Protein AF-A0A0W1B2N4-F1 (afdb_monomer_lite)

Secondary structure (DSSP, 8-state):
---S-TTEEEEEEEEEESPPTT-SSPEEEEEEEETTEEEEEEESSTTSS-EE-S-SS---S---SEEEE-SSSTT-EEEE-SSS-EEEE--SS---S--EEE-SEEE---SGGG---EEEEEE-TT--EEEEEETTEEPPBTTTEEEETTEEEE-HHHHHTSPSSEEEEEEEES--TTS---EEEEEE-

InterPro domains:
  IPR005102 Carbohydrate binding X2 domain [PF03442] (101-174)
  IPR013783 Immunoglobulin-like fold [G3DSA:2.60.40.10] (97-182)
  IPR014756 Immunoglobulin E-set [SSF81296] (98-181)
  IPR015943 WD40/YVTN repeat-like-containing domain superfamily [G3DSA:2.130.10.10] (2-92)
  IPR052025 Xyloglucan-specific glycosyl hydrolase [PTHR43739] (5-91)

pLDDT: mean 84.61, std 15.02, range [35.31, 98.62]

Organism: NCBI:txid1306852

Foldseek 3Di:
DDDPQPFFPFWLDKAWAAADQPDPGTKIWTQTQGNNDTAIWIDNPPPPDIDGQDDPVDHQAAQNPDKYYHNVFPQWIWTQHDPPGIDIDHGPQGQADDKEKPPQEDEADLPPVRGDKDKIFIPRSPKAWDFKDFVPDTDDEPPQWHDDPRIIIGDSVNVNPDDAAKTKMWIDIRGPVVDRPTRIRIYHD

Sequence (189 aa):
MKNILTNVQEADLIGYGKAAPGQTYMALYTVAKIDGVRGVFRSNDVGATWVRINDDDHQYAKINMAITGDPRIYGRVYLGTNGRGTLYADPVNPPATGSTITPTTAGFDKKTANQADIALTMTLNGNTLIAIKNGTANLVSGTDYTVSGSTLTIKKEYLATQAVGSTTLTFEFSLDPRNPWLSQFRIRQ

Radius of gyration: 22.79 Å; chains: 1; bounding box: 54×38×59 Å

Structure (mmCIF, N/CA/C/O backbone):
data_AF-A0A0W1B2N4-F1
#
_entry.id   AF-A0A0W1B2N4-F1
#
loop_
_atom_site.group_PDB
_atom_site.id
_atom_site.type_symbol
_atom_site.label_atom_id
_atom_site.label_alt_id
_atom_site.label_comp_id
_atom_site.label_asym_id
_atom_site.label_entity_id
_atom_site.label_seq_id
_atom_site.pdbx_PDB_ins_code
_atom_site.Cartn_x
_atom_site.Cartn_y
_atom_site.Cartn_z
_atom_site.occupancy
_atom_site.B_iso_or_equiv
_atom_site.auth_seq_id
_atom_site.auth_comp_id
_atom_site.auth_asym_id
_atom_site.auth_atom_id
_atom_site.pdbx_PDB_model_num
ATOM 1 N N . MET A 1 1 ? 22.050 -26.056 -21.772 1.00 44.66 1 MET A N 1
ATOM 2 C CA . MET A 1 1 ? 21.645 -25.081 -20.736 1.00 44.66 1 MET A CA 1
ATOM 3 C C . MET A 1 1 ? 20.169 -24.778 -20.935 1.00 44.66 1 MET A C 1
ATOM 5 O O . MET A 1 1 ? 19.796 -24.401 -22.036 1.00 44.66 1 MET A O 1
ATOM 9 N N . LYS A 1 2 ? 19.318 -25.051 -19.941 1.00 41.28 2 LYS A N 1
ATOM 10 C CA . LYS A 1 2 ? 17.869 -24.808 -20.019 1.00 41.28 2 LYS A CA 1
ATOM 11 C C . LYS A 1 2 ? 17.639 -23.334 -19.680 1.00 41.28 2 LYS A C 1
ATOM 13 O O . LYS A 1 2 ? 18.009 -22.919 -18.589 1.00 41.28 2 LYS A O 1
ATOM 18 N N . ASN A 1 3 ? 17.128 -22.547 -20.624 1.00 44.38 3 ASN A N 1
ATOM 19 C CA . ASN A 1 3 ? 16.876 -21.123 -20.412 1.00 44.38 3 ASN A CA 1
ATOM 20 C C . ASN A 1 3 ? 15.655 -20.984 -19.483 1.00 44.38 3 ASN A C 1
ATOM 22 O O . ASN A 1 3 ? 14.565 -21.418 -19.846 1.00 44.38 3 ASN A O 1
ATOM 26 N N . ILE A 1 4 ? 15.855 -20.489 -18.258 1.00 61.06 4 ILE A N 1
ATOM 27 C CA . ILE A 1 4 ? 14.839 -20.490 -17.182 1.00 61.06 4 ILE A CA 1
ATOM 28 C C . ILE A 1 4 ? 13.935 -19.237 -17.258 1.00 61.06 4 ILE A C 1
ATOM 30 O O . ILE A 1 4 ? 12.934 -19.155 -16.559 1.00 61.06 4 ILE A O 1
ATOM 34 N N . LEU A 1 5 ? 14.236 -18.290 -18.156 1.00 70.69 5 LEU A N 1
ATOM 35 C CA . LEU A 1 5 ? 13.468 -17.060 -18.391 1.00 70.69 5 LEU A CA 1
ATOM 36 C C . LEU A 1 5 ? 12.955 -17.021 -19.838 1.00 70.69 5 LEU A C 1
ATOM 38 O O . LEU A 1 5 ? 13.478 -16.294 -20.678 1.00 70.69 5 LEU A O 1
ATOM 42 N N . THR A 1 6 ? 11.964 -17.852 -20.172 1.00 78.19 6 THR A N 1
ATOM 43 C CA . THR A 1 6 ? 11.487 -18.008 -21.563 1.00 78.19 6 THR A CA 1
ATOM 44 C C . THR A 1 6 ? 10.853 -16.742 -22.143 1.00 78.19 6 THR A C 1
ATOM 46 O O . THR A 1 6 ? 10.769 -16.605 -23.361 1.00 78.19 6 THR A O 1
ATOM 49 N N . ASN A 1 7 ? 10.412 -15.822 -21.286 1.00 85.25 7 ASN A N 1
ATOM 50 C CA . ASN A 1 7 ? 9.795 -14.559 -21.669 1.00 85.25 7 ASN A CA 1
ATOM 51 C C . ASN A 1 7 ? 10.794 -13.411 -21.880 1.00 85.25 7 ASN A C 1
ATOM 53 O O . ASN A 1 7 ? 10.402 -12.394 -22.444 1.00 85.25 7 ASN A O 1
ATOM 57 N N . VAL A 1 8 ? 12.060 -13.550 -21.473 1.00 90.31 8 VAL A N 1
ATOM 58 C CA . VAL A 1 8 ? 13.093 -12.516 -21.655 1.00 90.31 8 VAL A CA 1
ATOM 59 C C . VAL A 1 8 ? 13.926 -12.860 -22.886 1.00 90.31 8 VAL A C 1
ATOM 61 O O . VAL A 1 8 ? 14.711 -13.806 -22.872 1.00 90.31 8 VAL A O 1
ATOM 64 N N . GLN A 1 9 ? 13.746 -12.105 -23.969 1.00 93.69 9 GLN A N 1
ATOM 65 C CA . GLN A 1 9 ? 14.454 -12.348 -25.230 1.00 93.69 9 GLN A CA 1
ATOM 66 C C . GLN A 1 9 ? 15.815 -11.649 -25.275 1.00 93.69 9 GLN A C 1
ATOM 68 O O . GLN A 1 9 ? 16.765 -12.183 -25.841 1.00 93.69 9 GLN A O 1
ATOM 73 N N . GLU A 1 10 ? 15.912 -10.458 -24.684 1.00 92.56 10 GLU A N 1
ATOM 74 C CA . GLU A 1 10 ? 17.128 -9.641 -24.645 1.00 92.56 10 GLU A CA 1
ATOM 75 C C . GLU A 1 10 ? 17.185 -8.889 -23.315 1.00 92.56 10 GLU A C 1
ATOM 77 O O . GLU A 1 10 ? 16.156 -8.412 -22.843 1.00 92.56 10 GLU A O 1
ATOM 82 N N . ALA A 1 11 ? 18.371 -8.724 -22.735 1.00 91.44 11 ALA A N 1
ATOM 83 C CA . ALA A 1 11 ? 18.578 -7.882 -21.562 1.00 91.44 11 ALA A CA 1
ATOM 84 C C . ALA A 1 11 ? 19.924 -7.168 -21.681 1.00 91.44 11 ALA A C 1
ATOM 86 O O . ALA A 1 11 ? 20.962 -7.814 -21.819 1.00 91.44 11 ALA A O 1
ATOM 87 N N . ASP A 1 12 ? 19.901 -5.840 -21.623 1.00 93.12 12 ASP A N 1
ATOM 88 C CA . ASP A 1 12 ? 21.105 -5.021 -21.766 1.00 93.12 12 ASP A CA 1
ATOM 89 C C . ASP A 1 12 ? 21.754 -4.745 -20.410 1.00 93.12 12 ASP A C 1
ATOM 91 O O . ASP A 1 12 ? 22.975 -4.726 -20.285 1.00 93.12 12 ASP A O 1
ATOM 95 N N . LEU A 1 13 ? 20.925 -4.480 -19.396 1.00 92.75 13 LEU A N 1
ATOM 96 C CA . LEU A 1 13 ? 21.354 -3.976 -18.096 1.00 92.75 13 LEU A CA 1
ATOM 97 C C . LEU A 1 13 ? 20.477 -4.518 -16.973 1.00 92.75 13 LEU A C 1
ATOM 99 O O . LEU A 1 13 ? 19.291 -4.771 -17.173 1.00 92.75 13 LEU A O 1
ATOM 103 N N . ILE A 1 14 ? 21.032 -4.583 -15.766 1.00 95.75 14 ILE A N 1
ATOM 104 C CA . ILE A 1 14 ? 20.284 -4.837 -14.536 1.00 95.75 14 ILE A CA 1
ATOM 105 C C . ILE A 1 14 ? 20.737 -3.854 -13.455 1.00 95.75 14 ILE A C 1
ATOM 107 O O . ILE A 1 14 ? 21.928 -3.599 -13.290 1.00 95.75 14 ILE A O 1
ATOM 111 N N . GLY A 1 15 ? 19.778 -3.300 -12.727 1.00 96.44 15 GLY A N 1
ATOM 112 C CA . GLY A 1 15 ? 19.992 -2.380 -11.621 1.00 96.44 15 GLY A CA 1
ATOM 113 C C . GLY A 1 15 ? 19.147 -2.778 -10.423 1.00 96.44 15 GLY A C 1
ATOM 114 O O . GLY A 1 15 ? 18.065 -3.346 -10.573 1.00 96.44 15 GLY A O 1
ATOM 115 N N . TYR A 1 16 ? 19.631 -2.453 -9.231 1.00 97.19 16 TYR A N 1
ATOM 116 C CA . TYR A 1 16 ? 18.921 -2.695 -7.979 1.00 97.19 16 TYR A CA 1
ATOM 117 C C . TYR A 1 16 ? 18.375 -1.376 -7.445 1.00 97.19 16 TYR A C 1
ATOM 119 O O . TYR A 1 16 ? 19.005 -0.333 -7.590 1.00 97.19 16 TYR A O 1
ATOM 127 N N . GLY A 1 17 ? 17.209 -1.416 -6.815 1.00 94.88 17 GLY A N 1
ATOM 128 C CA . GLY A 1 17 ? 16.643 -0.280 -6.097 1.00 94.88 17 GLY A CA 1
ATOM 129 C C . GLY A 1 17 ? 16.072 -0.697 -4.755 1.00 94.88 17 GLY A C 1
ATOM 130 O O . GLY A 1 17 ? 16.128 -1.866 -4.372 1.00 94.88 17 GLY A O 1
ATOM 131 N N . LYS A 1 18 ? 15.472 0.261 -4.043 1.00 89.56 18 LYS A N 1
ATOM 132 C CA . LYS A 1 18 ? 14.697 -0.027 -2.834 1.00 89.56 18 LYS A CA 1
ATOM 133 C C . LYS A 1 18 ? 13.719 -1.178 -3.104 1.00 89.56 18 LYS A C 1
ATOM 135 O O . LYS A 1 18 ? 13.018 -1.164 -4.110 1.00 89.56 18 LYS A O 1
ATOM 140 N N . ALA A 1 19 ? 13.692 -2.161 -2.202 1.00 83.75 19 ALA A N 1
ATOM 141 C CA . ALA A 1 19 ? 12.694 -3.227 -2.179 1.00 83.75 19 ALA A CA 1
ATOM 142 C C . ALA A 1 19 ? 11.267 -2.673 -2.287 1.00 83.75 19 ALA A C 1
ATOM 144 O O . ALA A 1 19 ? 10.972 -1.594 -1.761 1.00 83.75 19 ALA A O 1
ATOM 145 N N . ALA A 1 20 ? 10.391 -3.424 -2.955 1.00 75.62 20 ALA A N 1
ATOM 146 C CA . ALA A 1 20 ? 8.969 -3.119 -2.955 1.00 75.62 20 ALA A CA 1
ATOM 147 C C . ALA A 1 20 ? 8.384 -3.181 -1.541 1.00 75.62 20 ALA A C 1
ATOM 149 O O . ALA A 1 20 ? 8.913 -3.906 -0.693 1.00 75.62 20 ALA A O 1
ATOM 150 N N . PRO A 1 21 ? 7.289 -2.447 -1.284 1.00 67.88 21 PRO A N 1
ATOM 151 C CA . PRO A 1 21 ? 6.510 -2.601 -0.067 1.00 67.88 21 PRO A CA 1
ATOM 152 C C . PRO A 1 21 ? 6.292 -4.078 0.304 1.00 67.88 21 PRO A C 1
ATOM 154 O O . PRO A 1 21 ? 5.895 -4.882 -0.537 1.00 67.88 21 PRO A O 1
ATOM 157 N N . GLY A 1 22 ? 6.603 -4.447 1.549 1.00 61.19 22 GLY A N 1
ATOM 158 C CA . GLY A 1 22 ? 6.479 -5.817 2.063 1.00 61.19 22 GLY A CA 1
ATOM 159 C C . GLY A 1 22 ? 7.522 -6.836 1.585 1.00 61.19 22 GLY A C 1
ATOM 160 O O . GLY A 1 22 ? 7.490 -7.965 2.064 1.00 61.19 22 GLY A O 1
ATOM 161 N N . GLN A 1 23 ? 8.455 -6.472 0.698 1.00 70.12 23 GLN A N 1
ATOM 162 C CA . GLN A 1 23 ? 9.465 -7.399 0.179 1.00 70.12 23 GLN A CA 1
ATOM 163 C C . GLN A 1 23 ? 10.808 -7.276 0.899 1.00 70.12 23 GLN A C 1
ATOM 165 O O . GLN A 1 23 ? 11.248 -6.185 1.265 1.00 70.12 23 GLN A O 1
ATOM 170 N N . THR A 1 24 ? 11.483 -8.412 1.085 1.00 78.25 24 THR A N 1
ATOM 171 C CA . THR A 1 24 ? 12.814 -8.492 1.716 1.00 78.25 24 THR A CA 1
ATOM 172 C C . THR A 1 24 ? 13.958 -8.466 0.705 1.00 78.25 24 THR A C 1
ATOM 174 O O . THR A 1 24 ? 15.112 -8.261 1.076 1.00 78.25 24 THR A O 1
ATOM 177 N N . TYR A 1 25 ? 13.648 -8.635 -0.577 1.00 83.50 25 TYR A N 1
ATOM 178 C CA . TYR A 1 25 ? 14.596 -8.559 -1.679 1.00 83.50 25 TYR A CA 1
ATOM 179 C C . TYR A 1 25 ? 14.465 -7.217 -2.414 1.00 83.50 25 TYR A C 1
ATOM 181 O O . TYR A 1 25 ? 13.402 -6.593 -2.455 1.00 83.50 25 TYR A O 1
ATOM 189 N N . MET A 1 26 ? 15.570 -6.757 -2.998 1.00 92.94 26 MET A N 1
ATOM 190 C CA . MET A 1 26 ? 15.617 -5.491 -3.732 1.00 92.94 26 MET A CA 1
ATOM 191 C C . MET A 1 26 ? 14.766 -5.556 -5.001 1.00 92.94 26 MET A C 1
ATOM 193 O O . MET A 1 26 ? 14.686 -6.599 -5.651 1.00 92.94 26 MET A O 1
ATOM 197 N N . ALA A 1 27 ? 14.152 -4.430 -5.369 1.00 93.31 27 ALA A N 1
ATOM 198 C CA . ALA A 1 27 ? 13.504 -4.324 -6.669 1.00 93.31 27 ALA A CA 1
ATOM 199 C C . ALA A 1 27 ? 14.578 -4.332 -7.762 1.00 93.31 27 ALA A C 1
ATOM 201 O O . ALA A 1 27 ? 15.626 -3.695 -7.607 1.00 93.31 27 ALA A O 1
ATOM 202 N N . LEU A 1 28 ? 14.308 -5.037 -8.855 1.00 95.88 28 LEU A N 1
ATOM 203 C CA . LEU A 1 28 ? 15.183 -5.080 -10.020 1.00 95.88 28 LEU A CA 1
ATOM 204 C C . LEU A 1 28 ? 14.645 -4.146 -11.096 1.00 95.88 28 LEU A C 1
ATOM 206 O O . LEU A 1 28 ? 13.435 -4.076 -11.298 1.00 95.88 28 LEU A O 1
ATOM 210 N N . TYR A 1 29 ? 15.538 -3.476 -11.811 1.00 95.94 29 TYR A N 1
ATOM 211 C CA . TYR A 1 29 ? 15.225 -2.640 -12.964 1.00 95.94 29 TYR A CA 1
ATOM 212 C C . TYR A 1 29 ? 16.091 -3.074 -14.139 1.00 95.94 29 TYR A C 1
ATOM 214 O O . TYR A 1 29 ? 17.291 -3.275 -13.972 1.00 95.94 29 TYR A O 1
ATOM 222 N N . THR A 1 30 ? 15.512 -3.209 -15.325 1.00 95.75 30 THR A N 1
ATOM 223 C CA . THR A 1 30 ? 16.237 -3.647 -16.522 1.00 95.75 30 THR A CA 1
ATOM 224 C C . THR A 1 30 ? 15.807 -2.867 -17.754 1.00 95.75 30 THR A C 1
ATOM 226 O O . THR A 1 30 ? 14.671 -2.404 -17.844 1.00 95.75 30 THR A O 1
ATOM 229 N N . VAL A 1 31 ? 16.723 -2.738 -18.711 1.00 95.00 31 VAL A N 1
ATOM 230 C CA . VAL A 1 31 ? 16.386 -2.434 -20.102 1.00 95.00 31 VAL A CA 1
ATOM 231 C C . VAL A 1 31 ? 16.464 -3.748 -20.858 1.00 95.00 31 VAL A C 1
ATOM 233 O O . VAL A 1 31 ? 17.531 -4.360 -20.927 1.00 95.00 31 VAL A O 1
ATOM 236 N N . ALA A 1 32 ? 15.332 -4.190 -21.388 1.00 94.44 32 ALA A N 1
ATOM 237 C CA . ALA A 1 32 ? 15.183 -5.532 -21.926 1.00 94.44 32 ALA A CA 1
ATOM 238 C C . ALA A 1 32 ? 14.136 -5.578 -23.038 1.00 94.44 32 ALA A C 1
ATOM 240 O O . ALA A 1 32 ? 13.361 -4.638 -23.237 1.00 94.44 32 ALA A O 1
ATOM 241 N N . LYS A 1 33 ? 14.112 -6.702 -23.751 1.00 94.25 33 LYS A N 1
ATOM 242 C CA . LYS A 1 33 ? 12.971 -7.153 -24.539 1.00 94.25 33 LYS A CA 1
ATOM 243 C C . LYS A 1 33 ? 12.326 -8.314 -23.793 1.00 94.25 33 LYS A C 1
ATOM 245 O O . LYS A 1 33 ? 12.963 -9.356 -23.623 1.00 94.25 33 LYS A O 1
ATOM 250 N N . ILE A 1 34 ? 11.103 -8.097 -23.318 1.00 92.69 34 ILE A N 1
ATOM 251 C CA . ILE A 1 34 ? 10.326 -9.067 -22.542 1.00 92.69 34 ILE A CA 1
ATOM 252 C C . ILE A 1 34 ? 8.959 -9.199 -23.199 1.00 92.69 34 ILE A C 1
ATOM 254 O O . ILE A 1 34 ? 8.351 -8.195 -23.569 1.00 92.69 34 ILE A O 1
ATOM 258 N N . ASP A 1 35 ? 8.513 -10.435 -23.404 1.00 90.75 35 ASP A N 1
ATOM 259 C CA . ASP A 1 35 ? 7.273 -10.758 -24.122 1.00 90.75 35 ASP A CA 1
ATOM 260 C C . ASP A 1 35 ? 7.173 -10.051 -25.489 1.00 90.75 35 ASP A C 1
ATOM 262 O O . ASP A 1 35 ? 6.115 -9.608 -25.929 1.00 90.75 35 ASP A O 1
ATOM 266 N N . GLY A 1 36 ? 8.316 -9.920 -26.174 1.00 91.25 36 GLY A N 1
ATOM 267 C CA . GLY A 1 36 ? 8.412 -9.281 -27.487 1.00 91.25 36 GLY A CA 1
ATOM 268 C C . GLY A 1 36 ? 8.463 -7.750 -27.462 1.00 91.25 36 GLY A C 1
ATOM 269 O O . GLY A 1 36 ? 8.761 -7.151 -28.497 1.00 91.25 36 GLY A O 1
ATOM 270 N N . VAL A 1 37 ? 8.263 -7.117 -26.304 1.00 91.69 37 VAL A N 1
ATOM 271 C CA . VAL A 1 37 ? 8.232 -5.658 -26.150 1.00 91.69 37 VAL A CA 1
ATOM 272 C C . VAL A 1 37 ? 9.556 -5.159 -25.587 1.00 91.69 37 VAL A C 1
ATOM 274 O O . VAL A 1 37 ? 10.017 -5.604 -24.536 1.00 91.69 37 VAL A O 1
ATOM 277 N N . ARG A 1 38 ? 10.178 -4.209 -26.287 1.00 92.75 38 ARG A N 1
ATOM 278 C CA . ARG A 1 38 ? 11.384 -3.519 -25.821 1.00 92.75 38 ARG A CA 1
ATOM 279 C C . ARG A 1 38 ? 10.994 -2.389 -24.867 1.00 92.75 38 ARG A C 1
ATOM 281 O O . ARG A 1 38 ? 10.076 -1.628 -25.159 1.00 92.75 38 ARG A O 1
ATOM 288 N N . GLY A 1 39 ? 11.704 -2.246 -23.752 1.00 92.12 39 GLY A N 1
ATOM 289 C CA . GLY A 1 39 ? 11.427 -1.168 -22.808 1.00 92.12 39 GLY A CA 1
ATOM 290 C C . GLY A 1 39 ? 12.274 -1.203 -21.545 1.00 92.12 39 GLY A C 1
ATOM 291 O O . GLY A 1 39 ? 13.255 -1.944 -21.437 1.00 92.12 39 GLY A O 1
ATOM 292 N N . VAL A 1 40 ? 11.864 -0.376 -20.589 1.00 93.12 40 VAL A N 1
ATOM 293 C CA . VAL A 1 40 ? 12.373 -0.364 -19.219 1.00 93.12 40 VAL A CA 1
ATOM 294 C C . VAL A 1 40 ? 11.391 -1.143 -18.362 1.00 93.12 40 VAL A C 1
ATOM 296 O O . VAL A 1 40 ? 10.192 -0.866 -18.386 1.00 93.12 40 VAL A O 1
ATOM 299 N N . PHE A 1 41 ? 11.886 -2.104 -17.597 1.00 92.88 41 PHE A N 1
ATOM 300 C CA . PHE A 1 41 ? 11.065 -2.981 -16.776 1.00 92.88 41 PHE A CA 1
ATOM 301 C C . PHE A 1 41 ? 11.517 -2.964 -15.323 1.00 92.88 41 PHE A C 1
ATOM 303 O O . PHE A 1 41 ? 12.696 -2.777 -15.026 1.00 92.88 41 PHE A O 1
ATOM 310 N N . ARG A 1 42 ? 10.569 -3.213 -14.421 1.00 93.50 42 ARG A N 1
ATOM 311 C CA . ARG A 1 42 ? 10.803 -3.442 -12.996 1.00 93.50 42 ARG A CA 1
ATOM 312 C C . ARG A 1 42 ? 10.296 -4.826 -12.602 1.00 93.50 42 ARG A C 1
ATOM 314 O O . ARG A 1 42 ? 9.175 -5.180 -12.960 1.00 93.50 42 ARG A O 1
ATOM 321 N N . SER A 1 43 ? 11.064 -5.548 -11.797 1.00 91.50 43 SER A N 1
ATOM 322 C CA . SER A 1 43 ? 10.608 -6.738 -11.077 1.00 91.50 43 SER A CA 1
ATOM 323 C C . SER A 1 43 ? 10.598 -6.478 -9.573 1.00 91.50 43 SER A C 1
ATOM 325 O O . SER A 1 43 ? 11.514 -5.870 -9.014 1.00 91.50 43 SER A O 1
ATOM 327 N N . ASN A 1 44 ? 9.545 -6.967 -8.921 1.00 86.56 44 ASN A N 1
ATOM 328 C CA . ASN A 1 44 ? 9.397 -6.985 -7.470 1.00 86.56 44 ASN A CA 1
ATOM 329 C C . ASN A 1 44 ? 9.334 -8.424 -6.951 1.00 86.56 44 ASN A C 1
ATOM 331 O O . ASN A 1 44 ? 8.676 -8.660 -5.944 1.00 86.56 44 ASN A O 1
ATOM 335 N N . ASP A 1 45 ? 9.951 -9.383 -7.632 1.00 83.31 45 ASP A N 1
ATOM 336 C CA . ASP A 1 45 ? 9.931 -10.813 -7.292 1.00 83.31 45 ASP A CA 1
ATOM 337 C C . ASP A 1 45 ? 11.182 -11.525 -7.815 1.00 83.31 45 ASP A C 1
ATOM 339 O O . ASP A 1 45 ? 11.147 -12.645 -8.318 1.00 83.31 45 ASP A O 1
ATOM 343 N N . VAL A 1 46 ? 12.323 -10.848 -7.667 1.00 88.00 46 VAL A N 1
ATOM 344 C CA . VAL A 1 46 ? 13.650 -11.387 -7.993 1.00 88.00 46 VAL A CA 1
ATOM 345 C C . VAL A 1 46 ? 13.799 -11.818 -9.464 1.00 88.00 46 VAL A C 1
ATOM 347 O O . VAL A 1 46 ? 14.614 -12.674 -9.794 1.00 88.00 46 VAL A O 1
ATOM 350 N N . GLY A 1 47 ? 13.040 -11.184 -10.362 1.00 87.94 47 GLY A N 1
ATOM 351 C CA . GLY A 1 47 ? 13.076 -11.411 -11.806 1.00 87.94 47 GLY A CA 1
ATOM 352 C C . GLY A 1 47 ? 12.087 -12.460 -12.315 1.00 87.94 47 GLY A C 1
ATOM 353 O O . GLY A 1 47 ? 12.150 -12.794 -13.499 1.00 87.94 47 GLY A O 1
ATOM 354 N N . ALA A 1 48 ? 11.189 -12.972 -11.463 1.00 83.94 48 ALA A N 1
ATOM 355 C CA . ALA A 1 48 ? 10.166 -13.932 -11.876 1.00 83.94 48 ALA A CA 1
ATOM 356 C C . ALA A 1 48 ? 9.099 -13.288 -12.779 1.00 83.94 48 ALA A C 1
ATOM 358 O O . ALA A 1 48 ? 8.700 -13.887 -13.778 1.00 83.94 48 ALA A O 1
ATOM 359 N N . THR A 1 49 ? 8.681 -12.055 -12.482 1.00 83.12 49 THR A N 1
ATOM 360 C CA . THR A 1 49 ? 7.770 -11.260 -13.313 1.00 83.12 49 THR A CA 1
ATOM 361 C C . THR A 1 49 ? 8.288 -9.842 -13.523 1.00 83.12 49 THR A C 1
ATOM 363 O O . THR A 1 49 ? 9.057 -9.297 -12.726 1.00 83.12 49 THR A O 1
ATOM 366 N N . TRP A 1 50 ? 7.865 -9.232 -14.632 1.00 87.94 50 TRP A N 1
ATOM 367 C CA . TRP A 1 50 ? 8.338 -7.923 -15.068 1.00 87.94 50 TRP A CA 1
ATOM 368 C C . TRP A 1 50 ? 7.171 -7.023 -15.452 1.00 87.94 50 TRP A C 1
ATOM 370 O O . TRP A 1 50 ? 6.271 -7.423 -16.183 1.00 87.94 50 TRP A O 1
ATOM 380 N N . VAL A 1 51 ? 7.215 -5.780 -14.981 1.00 87.12 51 VAL A N 1
ATOM 381 C CA . VAL A 1 51 ? 6.271 -4.724 -15.352 1.00 87.12 51 VAL A CA 1
ATOM 382 C C . VAL A 1 51 ? 7.020 -3.683 -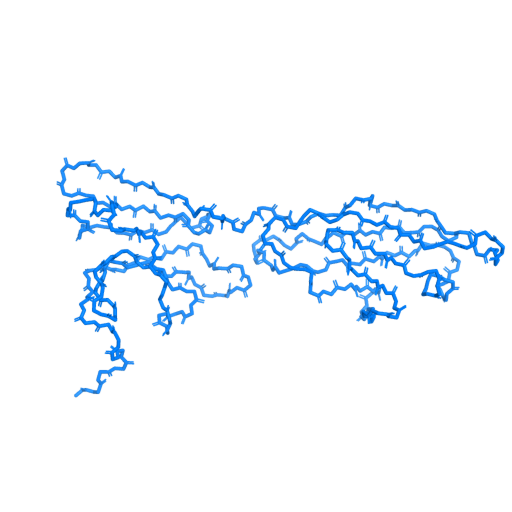16.163 1.00 87.12 51 VAL A C 1
ATOM 384 O O . VAL A 1 51 ? 8.031 -3.160 -15.692 1.00 87.12 51 VAL A O 1
ATOM 387 N N . ARG A 1 52 ? 6.531 -3.366 -17.362 1.00 88.94 52 ARG A N 1
ATOM 388 C CA . ARG A 1 52 ? 7.069 -2.260 -18.159 1.00 88.94 52 ARG A CA 1
ATOM 389 C C . ARG A 1 52 ? 6.721 -0.931 -17.482 1.00 88.94 52 ARG A C 1
ATOM 391 O O . ARG A 1 52 ? 5.569 -0.715 -17.123 1.00 88.94 52 ARG A O 1
ATOM 398 N N . ILE A 1 53 ? 7.714 -0.067 -17.283 1.00 87.75 53 ILE A N 1
ATOM 399 C CA . ILE A 1 53 ? 7.570 1.207 -16.553 1.00 87.75 53 ILE A CA 1
ATOM 400 C C . ILE A 1 53 ? 7.701 2.448 -17.445 1.00 87.75 53 ILE A C 1
ATOM 402 O O . ILE A 1 53 ? 7.555 3.562 -16.954 1.00 87.75 53 ILE A O 1
ATOM 406 N N . ASN A 1 54 ? 7.963 2.261 -18.738 1.00 86.44 54 ASN A N 1
ATOM 407 C CA . ASN A 1 54 ? 7.858 3.299 -19.762 1.00 86.44 54 ASN A CA 1
ATOM 408 C C . ASN A 1 54 ? 6.759 2.943 -20.777 1.00 86.44 54 ASN A C 1
ATOM 410 O O . ASN A 1 54 ? 6.340 1.790 -20.859 1.00 86.44 54 ASN A O 1
ATOM 414 N N . ASP A 1 55 ? 6.339 3.910 -21.586 1.00 82.81 55 ASP A N 1
ATOM 415 C CA . ASP A 1 55 ? 5.376 3.720 -22.677 1.00 82.81 55 ASP A CA 1
ATOM 416 C C . ASP A 1 55 ? 6.044 3.878 -24.058 1.00 82.81 55 ASP A C 1
ATOM 418 O O . ASP A 1 55 ? 7.270 4.006 -24.167 1.00 82.81 55 ASP A O 1
ATOM 422 N N . ASP A 1 56 ? 5.262 3.744 -25.129 1.00 85.56 56 ASP A N 1
ATOM 423 C CA . ASP A 1 56 ? 5.762 3.790 -26.510 1.00 85.56 56 ASP A CA 1
ATOM 424 C C . ASP A 1 56 ? 6.174 5.198 -26.952 1.00 85.56 56 ASP A C 1
ATOM 426 O O . ASP A 1 56 ? 7.091 5.328 -27.764 1.00 85.56 56 ASP A O 1
ATOM 430 N N . ASP A 1 57 ? 5.595 6.236 -26.350 1.00 82.12 57 ASP A N 1
ATOM 431 C CA . ASP A 1 57 ? 5.955 7.629 -26.617 1.00 82.12 57 ASP A CA 1
ATOM 432 C C . ASP A 1 57 ? 7.268 8.016 -25.901 1.00 82.12 57 ASP A C 1
ATOM 434 O O . ASP A 1 57 ? 7.995 8.919 -26.326 1.00 82.12 57 ASP A O 1
ATOM 438 N N . HIS A 1 58 ? 7.642 7.276 -24.852 1.00 81.25 58 HIS A N 1
ATOM 439 C CA . HIS A 1 58 ? 8.797 7.538 -23.996 1.00 81.25 58 HIS A CA 1
ATOM 440 C C . HIS A 1 58 ? 9.909 6.470 -24.117 1.00 81.25 58 HIS A C 1
ATOM 442 O O . HIS A 1 58 ? 10.120 5.641 -23.227 1.00 81.25 58 HIS A O 1
ATOM 448 N N . GLN A 1 59 ? 10.675 6.507 -25.219 1.00 78.44 59 GLN A N 1
ATOM 449 C CA . GLN A 1 59 ? 11.747 5.530 -25.535 1.00 78.44 59 GLN A CA 1
ATOM 450 C C . GLN A 1 59 ? 13.193 6.034 -25.323 1.00 78.44 59 GLN A C 1
ATOM 452 O O . GLN A 1 59 ? 14.143 5.265 -25.429 1.00 78.44 59 GLN A O 1
ATOM 457 N N . TYR A 1 60 ? 13.385 7.324 -25.028 1.00 79.75 60 TYR A N 1
ATOM 458 C CA . TYR A 1 60 ? 14.643 7.925 -24.534 1.00 79.75 60 TYR A CA 1
ATOM 459 C C . TYR A 1 60 ? 15.950 7.617 -25.311 1.00 79.75 60 TYR A C 1
ATOM 461 O O . TYR A 1 60 ? 17.049 7.677 -24.754 1.00 79.75 60 TYR A O 1
ATOM 469 N N . ALA A 1 61 ? 15.854 7.372 -26.621 1.00 82.06 61 ALA A N 1
ATOM 470 C CA . ALA A 1 61 ? 16.976 7.063 -27.515 1.00 82.06 61 ALA A CA 1
ATOM 471 C C . ALA A 1 61 ? 17.747 5.780 -27.129 1.00 82.06 61 ALA A C 1
ATOM 473 O O . ALA A 1 61 ? 17.209 4.686 -27.258 1.00 82.06 61 ALA A O 1
ATOM 474 N N . LYS A 1 62 ? 19.024 5.880 -26.724 1.00 83.56 62 LYS A N 1
ATOM 475 C CA . LYS A 1 62 ? 19.849 4.722 -26.332 1.00 83.56 62 LYS A CA 1
ATOM 476 C C . LYS A 1 62 ? 20.106 4.729 -24.826 1.00 83.56 62 LYS A C 1
ATOM 478 O O . LYS A 1 62 ? 20.953 5.491 -24.352 1.00 83.56 62 LYS A O 1
ATOM 483 N N . ILE A 1 63 ? 19.424 3.831 -24.121 1.00 84.44 63 ILE A N 1
ATOM 484 C CA . ILE A 1 63 ? 19.414 3.679 -22.654 1.00 84.44 63 ILE A CA 1
ATOM 485 C C . ILE A 1 63 ? 20.172 2.433 -22.156 1.00 84.44 63 ILE A C 1
ATOM 487 O O . ILE A 1 63 ? 19.853 1.873 -21.116 1.00 84.44 63 ILE A O 1
ATOM 491 N N . ASN A 1 64 ? 21.183 1.977 -22.895 1.00 85.19 64 ASN A N 1
ATOM 492 C CA . ASN A 1 64 ? 21.955 0.766 -22.590 1.00 85.19 64 ASN A CA 1
ATOM 493 C C . ASN A 1 64 ? 23.271 1.029 -21.827 1.00 85.19 64 ASN A C 1
ATOM 495 O O . ASN A 1 64 ? 24.149 0.173 -21.816 1.00 85.19 64 ASN A O 1
ATOM 499 N N . MET A 1 65 ? 23.436 2.208 -21.213 1.00 87.31 65 MET A N 1
ATOM 500 C CA . MET A 1 65 ? 24.665 2.573 -20.489 1.00 87.31 65 MET A CA 1
ATOM 501 C C . MET A 1 65 ? 24.615 2.231 -18.997 1.00 87.31 65 MET A C 1
ATOM 503 O O . MET A 1 65 ? 25.541 1.623 -18.470 1.00 87.31 65 MET A O 1
ATOM 507 N N . ALA A 1 66 ? 23.559 2.658 -18.304 1.00 90.19 66 ALA A N 1
ATOM 508 C CA . ALA A 1 66 ? 23.393 2.425 -16.875 1.00 90.19 66 ALA A CA 1
ATOM 509 C C . ALA A 1 66 ? 21.914 2.468 -16.489 1.00 90.19 66 ALA A C 1
ATOM 511 O O . ALA A 1 66 ? 21.151 3.279 -17.016 1.00 90.19 66 ALA A O 1
ATOM 512 N N . ILE A 1 67 ? 21.531 1.633 -15.527 1.00 95.19 67 ILE A N 1
ATOM 513 C CA . ILE A 1 67 ? 20.231 1.686 -14.864 1.00 95.19 67 ILE A CA 1
ATOM 514 C C . ILE A 1 67 ? 20.427 1.375 -13.385 1.00 95.19 67 ILE A C 1
ATOM 516 O O . ILE A 1 67 ? 21.146 0.443 -13.031 1.00 95.19 67 ILE A O 1
ATOM 520 N N . THR A 1 68 ? 19.802 2.154 -12.510 1.00 95.69 68 THR A N 1
ATOM 521 C CA . THR A 1 68 ? 19.748 1.831 -11.082 1.00 95.69 68 THR A CA 1
ATOM 522 C C . THR A 1 68 ? 18.488 2.404 -10.454 1.00 95.69 68 THR A C 1
ATOM 524 O O . THR A 1 68 ? 18.029 3.476 -10.847 1.00 95.69 68 THR A O 1
ATOM 527 N N . GLY A 1 69 ? 17.909 1.694 -9.490 1.00 94.56 69 GLY A N 1
ATOM 528 C CA . GLY A 1 69 ? 16.811 2.234 -8.697 1.00 94.56 69 GLY A CA 1
ATOM 529 C C . GLY A 1 69 ? 17.340 3.086 -7.543 1.00 94.56 69 GLY A C 1
ATOM 530 O O . GLY A 1 69 ? 18.467 2.896 -7.085 1.00 94.56 69 GLY A O 1
ATOM 531 N N . ASP A 1 70 ? 16.536 4.014 -7.023 1.00 92.12 70 ASP A N 1
ATOM 532 C CA . ASP A 1 70 ? 16.905 4.735 -5.802 1.00 92.12 70 ASP A CA 1
ATOM 533 C C . ASP A 1 70 ? 16.908 3.743 -4.620 1.00 92.12 70 ASP A C 1
ATOM 535 O O . ASP A 1 70 ? 15.893 3.089 -4.350 1.00 92.12 70 ASP A O 1
ATOM 539 N N . PRO A 1 71 ? 18.016 3.601 -3.872 1.00 88.94 71 PRO A N 1
ATOM 540 C CA . PRO A 1 71 ? 18.054 2.710 -2.723 1.00 88.94 71 PRO A CA 1
ATOM 541 C C . PRO A 1 71 ? 17.190 3.209 -1.562 1.00 88.94 71 PRO A C 1
ATOM 543 O O . PRO A 1 71 ? 16.986 2.450 -0.622 1.00 88.94 71 PRO A O 1
ATOM 546 N N . ARG A 1 72 ? 16.674 4.442 -1.574 1.00 83.06 72 ARG A N 1
ATOM 547 C CA . ARG A 1 72 ? 15.875 5.078 -0.508 1.00 83.06 72 ARG A CA 1
ATOM 548 C C . ARG A 1 72 ? 14.404 5.255 -0.878 1.00 83.06 72 ARG A C 1
ATOM 550 O O . ARG A 1 72 ? 13.565 5.182 0.020 1.00 83.06 72 ARG A O 1
ATOM 557 N N . ILE A 1 73 ? 14.091 5.439 -2.160 1.00 80.50 73 ILE A N 1
ATOM 558 C CA . ILE A 1 73 ? 12.732 5.698 -2.661 1.00 80.50 73 ILE A CA 1
ATOM 559 C C . ILE A 1 73 ? 12.310 4.546 -3.569 1.00 80.50 73 ILE A C 1
ATOM 561 O O . ILE A 1 73 ? 12.930 4.288 -4.595 1.00 80.50 73 ILE A O 1
ATOM 565 N N . TYR A 1 74 ? 11.255 3.827 -3.188 1.00 83.00 74 TYR A N 1
ATOM 566 C CA . TYR A 1 74 ? 10.769 2.719 -3.998 1.00 83.00 74 TYR A CA 1
ATOM 567 C C . TYR A 1 74 ? 10.217 3.237 -5.326 1.00 83.00 74 TYR A C 1
ATOM 569 O O . TYR A 1 74 ? 9.479 4.217 -5.359 1.00 83.00 74 TYR A O 1
ATOM 577 N N . GLY A 1 75 ? 10.542 2.543 -6.415 1.00 84.19 75 GLY A N 1
ATOM 578 C CA . GLY A 1 75 ? 9.996 2.833 -7.735 1.00 84.19 75 GLY A CA 1
ATOM 579 C C . GLY A 1 75 ? 10.737 3.919 -8.514 1.00 84.19 75 GLY A C 1
ATOM 580 O O . GLY A 1 75 ? 10.614 3.945 -9.736 1.00 84.19 75 GLY A O 1
ATOM 581 N N . ARG A 1 76 ? 11.531 4.771 -7.850 1.00 89.75 76 ARG A N 1
ATOM 582 C CA . ARG A 1 76 ? 12.382 5.744 -8.539 1.00 89.75 76 ARG A CA 1
ATOM 583 C C . ARG A 1 76 ? 13.511 5.028 -9.271 1.00 89.75 76 ARG A C 1
ATOM 585 O O . ARG A 1 76 ? 14.214 4.216 -8.669 1.00 89.75 76 ARG A O 1
ATOM 592 N N . VAL A 1 77 ? 13.713 5.373 -10.538 1.00 93.00 77 VAL A N 1
ATOM 593 C CA . VAL A 1 77 ? 14.762 4.804 -11.395 1.00 93.00 77 VAL A CA 1
ATOM 594 C C . VAL A 1 77 ? 15.583 5.905 -12.051 1.00 93.00 77 VAL A C 1
ATOM 596 O O . VAL A 1 77 ? 15.045 6.941 -12.434 1.00 93.00 77 VAL A O 1
ATOM 599 N N . TYR A 1 78 ? 16.882 5.661 -12.186 1.00 93.38 78 TYR A N 1
ATOM 600 C CA . TYR A 1 78 ? 17.834 6.488 -12.913 1.00 93.38 78 TYR A CA 1
ATOM 601 C C . TYR A 1 78 ? 18.325 5.729 -14.145 1.00 93.38 78 TYR A C 1
ATOM 603 O O . TYR A 1 78 ? 18.699 4.559 -14.043 1.00 93.38 78 TYR A O 1
ATOM 611 N N . LEU A 1 79 ? 18.347 6.399 -15.296 1.00 91.94 79 LEU A N 1
ATOM 612 C CA . LEU A 1 79 ? 18.786 5.854 -16.579 1.00 91.94 79 LEU A CA 1
ATOM 613 C C . LEU A 1 79 ? 19.907 6.712 -17.160 1.00 91.94 79 LEU A C 1
ATOM 615 O O . LEU A 1 79 ? 19.735 7.910 -17.391 1.00 91.94 79 LEU A O 1
ATOM 619 N N . GLY A 1 80 ? 21.048 6.085 -17.430 1.00 90.12 80 GLY A N 1
ATOM 620 C CA . GLY A 1 80 ? 22.134 6.684 -18.192 1.00 90.12 80 GLY A CA 1
ATOM 621 C C . GLY A 1 80 ? 21.826 6.629 -19.685 1.00 90.12 80 GLY A C 1
ATOM 622 O O . GLY A 1 80 ? 21.561 5.556 -20.233 1.00 90.12 80 GLY A O 1
ATOM 623 N N . THR A 1 81 ? 21.883 7.779 -20.351 1.00 86.00 81 THR A N 1
ATOM 624 C CA . THR A 1 81 ? 21.662 7.885 -21.798 1.00 86.00 81 THR A CA 1
ATOM 625 C C . THR A 1 81 ? 22.977 8.169 -22.526 1.00 86.00 81 THR A C 1
ATOM 627 O O . THR A 1 81 ? 23.867 8.834 -21.992 1.00 86.00 81 THR A O 1
ATOM 630 N N . ASN A 1 82 ? 23.120 7.691 -23.764 1.00 80.75 82 ASN A N 1
ATOM 631 C CA . ASN A 1 82 ? 24.320 7.933 -24.575 1.00 80.75 82 ASN A CA 1
ATOM 632 C C . ASN A 1 82 ? 24.405 9.402 -25.044 1.00 80.75 82 ASN A C 1
ATOM 634 O O . ASN A 1 82 ? 23.957 9.739 -26.139 1.00 80.75 82 ASN A O 1
ATOM 638 N N . GLY A 1 83 ? 24.978 10.275 -24.211 1.00 80.00 83 GLY A N 1
ATOM 639 C CA . GLY A 1 83 ? 25.277 11.673 -24.551 1.00 80.00 83 GLY A CA 1
ATOM 640 C C . GLY A 1 83 ? 24.159 12.685 -24.272 1.00 80.00 83 GLY A C 1
ATOM 641 O O . GLY A 1 83 ? 24.300 13.846 -24.641 1.00 80.00 83 GLY A O 1
ATOM 642 N N . ARG A 1 84 ? 23.063 12.285 -23.610 1.00 80.00 84 ARG A N 1
ATOM 643 C CA . ARG A 1 84 ? 21.963 13.189 -23.200 1.00 80.00 84 ARG A CA 1
ATOM 644 C C . ARG A 1 84 ? 21.812 13.311 -21.678 1.00 80.00 84 ARG A C 1
ATOM 646 O O . ARG A 1 84 ? 20.793 13.787 -21.189 1.00 80.00 84 ARG A O 1
ATOM 653 N N . GLY A 1 85 ? 22.841 12.902 -20.936 1.00 85.38 85 GLY A N 1
ATOM 654 C CA . GLY A 1 85 ? 22.862 12.936 -19.476 1.00 85.38 85 GLY A CA 1
ATOM 655 C C . GLY A 1 85 ? 22.085 11.787 -18.832 1.00 85.38 85 GLY A C 1
ATOM 656 O O . GLY A 1 85 ? 21.911 10.716 -19.423 1.00 85.38 85 GLY A O 1
ATOM 657 N N . THR A 1 86 ? 21.642 12.014 -17.599 1.00 87.19 86 THR A N 1
ATOM 658 C CA . THR A 1 86 ? 20.907 11.034 -16.793 1.00 87.19 86 THR A CA 1
ATOM 659 C C . THR A 1 86 ? 19.445 11.441 -16.703 1.00 87.19 86 THR A C 1
ATOM 661 O O . THR A 1 86 ? 19.137 12.577 -16.348 1.00 87.19 86 THR A O 1
ATOM 664 N N . LEU A 1 87 ? 18.548 10.503 -16.985 1.00 87.56 87 LEU A N 1
ATOM 665 C CA . LEU A 1 87 ? 17.123 10.649 -16.716 1.00 87.56 87 LEU A CA 1
ATOM 666 C C . LEU A 1 87 ? 16.805 10.043 -15.355 1.00 87.56 87 LEU A C 1
ATOM 668 O O . LEU A 1 87 ? 17.427 9.062 -14.948 1.00 87.56 87 LEU A O 1
ATOM 672 N N . TYR A 1 88 ? 15.807 10.594 -14.678 1.00 88.12 88 TYR A N 1
ATOM 673 C CA . TYR A 1 88 ? 15.150 9.901 -13.582 1.00 88.12 88 TYR A CA 1
ATOM 674 C C . TYR A 1 88 ? 13.641 9.970 -13.766 1.00 88.12 88 TYR A C 1
ATOM 676 O O . TYR A 1 88 ? 13.130 10.905 -14.383 1.00 88.12 88 TYR A O 1
ATOM 684 N N . ALA A 1 89 ? 12.946 8.976 -13.235 1.00 80.81 89 ALA A N 1
ATOM 685 C CA . ALA A 1 89 ? 11.495 8.942 -13.217 1.00 80.81 89 ALA A CA 1
ATOM 686 C C . ALA A 1 89 ? 11.004 8.414 -11.871 1.00 80.81 89 ALA A C 1
ATOM 688 O O . ALA A 1 89 ? 11.631 7.535 -11.272 1.00 80.81 89 ALA A O 1
ATOM 689 N N . ASP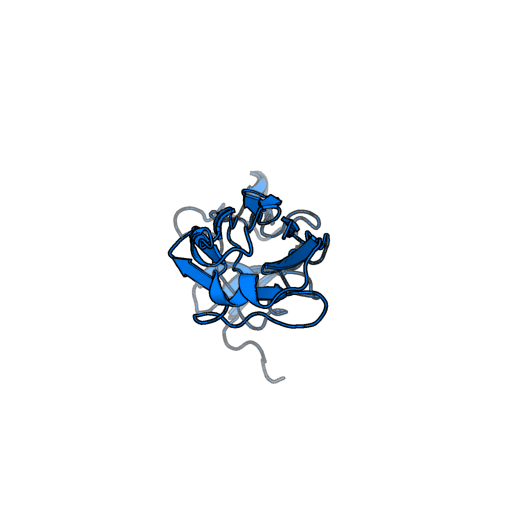 A 1 90 ? 9.874 8.956 -11.429 1.00 82.06 90 ASP A N 1
ATOM 690 C CA . ASP A 1 90 ? 9.081 8.421 -10.330 1.00 82.06 90 ASP A CA 1
ATOM 691 C C . ASP A 1 90 ? 7.909 7.600 -10.891 1.00 82.06 90 ASP A C 1
ATOM 693 O O . ASP A 1 90 ? 7.447 7.870 -12.004 1.00 82.06 90 ASP A O 1
ATOM 697 N N . PRO A 1 91 ? 7.397 6.598 -10.154 1.00 72.88 91 PRO A N 1
ATOM 698 C CA . PRO A 1 91 ? 6.185 5.897 -10.556 1.00 72.88 91 PRO A CA 1
ATOM 699 C C . PRO A 1 91 ? 5.007 6.867 -10.639 1.00 72.88 91 PRO A C 1
ATOM 701 O O . PRO A 1 91 ? 4.848 7.711 -9.763 1.00 72.88 91 PRO A O 1
ATOM 704 N N . VAL A 1 92 ? 4.122 6.677 -11.621 1.00 61.12 92 VAL A N 1
ATOM 705 C CA . VAL A 1 92 ? 2.882 7.470 -11.761 1.00 61.12 92 VAL A CA 1
ATOM 706 C C . VAL A 1 92 ? 1.967 7.319 -10.530 1.00 61.12 92 VAL A C 1
ATOM 708 O O . VAL A 1 92 ? 1.214 8.229 -10.208 1.00 61.12 92 VAL A O 1
ATOM 711 N N . ASN A 1 93 ? 2.104 6.210 -9.792 1.00 55.50 93 ASN A N 1
ATOM 712 C CA . ASN A 1 93 ? 1.520 5.980 -8.470 1.00 55.50 93 ASN A CA 1
ATOM 713 C C . ASN A 1 93 ? 2.601 5.415 -7.530 1.00 55.50 93 ASN A C 1
ATOM 715 O O . ASN A 1 93 ? 2.755 4.190 -7.448 1.00 55.50 93 ASN A O 1
ATOM 719 N N . PRO A 1 94 ? 3.404 6.254 -6.855 1.00 54.53 94 PRO A N 1
ATOM 720 C CA . PRO A 1 94 ? 4.343 5.741 -5.869 1.00 54.53 94 PRO A CA 1
ATOM 721 C C . PRO A 1 94 ? 3.532 5.178 -4.688 1.00 54.53 94 PRO A C 1
ATOM 723 O O . PRO A 1 94 ? 2.564 5.820 -4.277 1.00 54.53 94 PRO A O 1
ATOM 726 N N . PRO A 1 95 ? 3.878 4.013 -4.107 1.00 52.84 95 PRO A N 1
ATOM 727 C CA . PRO A 1 95 ? 3.366 3.674 -2.786 1.00 52.84 95 PRO A CA 1
ATOM 728 C C . PRO A 1 95 ? 3.854 4.773 -1.845 1.00 52.84 95 PRO A C 1
ATOM 730 O O . PRO A 1 95 ? 5.056 4.963 -1.641 1.00 52.84 95 PRO A O 1
ATOM 733 N N . ALA A 1 96 ? 2.914 5.592 -1.398 1.00 49.12 96 ALA A N 1
ATOM 734 C CA . ALA A 1 96 ? 3.203 6.817 -0.697 1.00 49.12 96 ALA A CA 1
ATOM 735 C C . ALA A 1 96 ? 3.606 6.515 0.751 1.00 49.12 96 ALA A C 1
ATOM 737 O O . ALA A 1 96 ? 3.202 5.536 1.383 1.00 49.12 96 ALA A O 1
ATOM 738 N N . THR A 1 97 ? 4.469 7.386 1.257 1.00 52.44 97 THR A N 1
ATOM 739 C CA . THR A 1 97 ? 4.927 7.459 2.643 1.00 52.44 97 THR A CA 1
ATOM 740 C C . THR A 1 97 ? 3.766 7.275 3.628 1.00 52.44 97 THR A C 1
ATOM 742 O O . THR A 1 97 ? 2.859 8.097 3.619 1.00 52.44 97 THR A O 1
ATOM 745 N N . GLY A 1 98 ? 3.816 6.219 4.454 1.00 67.56 98 GLY A N 1
ATOM 746 C CA . GLY A 1 98 ? 2.977 5.940 5.636 1.00 67.56 98 GLY A CA 1
ATOM 747 C C . GLY A 1 98 ? 1.462 6.150 5.494 1.00 67.56 98 GLY A C 1
ATOM 748 O O . GLY A 1 98 ? 0.990 7.281 5.422 1.00 67.56 98 GLY A O 1
ATOM 749 N N . SER A 1 99 ? 0.662 5.084 5.547 1.00 78.44 99 SER A N 1
ATOM 750 C CA . SER A 1 99 ? -0.795 5.234 5.700 1.00 78.44 99 SER A CA 1
ATOM 751 C C . SER A 1 99 ? -1.153 5.762 7.087 1.00 78.44 99 SER A C 1
ATOM 753 O O . SER A 1 99 ? -0.550 5.355 8.083 1.00 78.44 99 SER A O 1
ATOM 755 N N . THR A 1 100 ? -2.152 6.639 7.159 1.00 83.69 100 THR A N 1
ATOM 756 C CA . THR A 1 100 ? -2.612 7.239 8.419 1.00 83.69 100 THR A CA 1
ATOM 757 C C . THR A 1 100 ? -4.105 7.032 8.635 1.00 83.69 100 THR A C 1
ATOM 759 O O . THR A 1 100 ? -4.859 6.743 7.704 1.00 83.69 100 THR A O 1
ATOM 762 N N . ILE A 1 101 ? -4.532 7.193 9.887 1.00 90.56 101 ILE A N 1
ATOM 763 C CA . ILE A 1 101 ? -5.938 7.234 10.297 1.00 90.56 101 ILE A CA 1
ATOM 764 C C . ILE A 1 101 ? -6.233 8.562 10.999 1.00 90.56 101 ILE A C 1
ATOM 766 O O . ILE A 1 101 ? -5.348 9.159 11.615 1.00 90.56 101 ILE A O 1
ATOM 770 N N . THR A 1 102 ? -7.467 9.048 10.920 1.00 89.56 102 THR A N 1
ATOM 771 C CA . THR A 1 102 ? -7.929 10.242 11.641 1.00 89.56 102 THR A CA 1
ATOM 772 C C . THR A 1 102 ? -9.403 10.088 12.030 1.00 89.56 102 THR A C 1
ATOM 774 O O . THR A 1 102 ? -10.209 9.750 11.166 1.00 89.56 102 THR A O 1
ATOM 777 N N . PRO A 1 103 ? -9.794 10.366 13.286 1.00 95.69 103 PRO A N 1
ATOM 778 C CA . PRO A 1 103 ? -8.938 10.755 14.411 1.00 95.69 103 PRO A CA 1
ATOM 779 C C . PRO A 1 103 ? -8.038 9.608 14.912 1.00 95.69 103 PRO A C 1
ATOM 781 O O . PRO A 1 103 ? -8.247 8.448 14.577 1.00 95.69 103 PRO A O 1
ATOM 784 N N . THR A 1 104 ? -7.023 9.934 15.721 1.00 91.69 104 THR A N 1
ATOM 785 C CA . THR A 1 104 ? -6.165 8.947 16.417 1.00 91.69 104 THR A CA 1
ATOM 786 C C . THR A 1 104 ? -6.642 8.647 17.843 1.00 91.69 104 THR A C 1
ATOM 788 O O . THR A 1 104 ? -6.115 7.751 18.506 1.00 91.69 104 THR A O 1
ATOM 791 N N . THR A 1 105 ? -7.661 9.363 18.324 1.00 90.44 105 THR A N 1
ATOM 792 C CA . THR A 1 105 ? -8.297 9.130 19.622 1.00 90.44 105 THR A CA 1
ATOM 793 C C . THR A 1 105 ? -9.816 9.274 19.549 1.00 90.44 105 THR A C 1
ATOM 795 O O . THR A 1 105 ? -10.335 10.013 18.713 1.00 90.44 105 THR A O 1
ATOM 798 N N . ALA A 1 106 ? -10.531 8.584 20.440 1.00 95.81 106 ALA A N 1
ATOM 799 C CA . ALA A 1 106 ? -11.965 8.779 20.662 1.00 95.81 106 ALA A CA 1
ATOM 800 C C . ALA A 1 106 ? -12.392 8.353 22.076 1.00 95.81 106 ALA A C 1
ATOM 802 O O . ALA A 1 106 ? -11.649 7.674 22.791 1.00 95.81 106 ALA A O 1
ATOM 803 N N . GLY A 1 107 ? -13.599 8.759 22.469 1.00 96.00 107 GLY A N 1
ATOM 804 C CA . GLY A 1 107 ? -14.296 8.244 23.646 1.00 96.00 107 GLY A CA 1
ATOM 805 C C . GLY A 1 107 ? -15.415 7.285 23.242 1.00 96.00 107 GLY A C 1
ATOM 806 O O . GLY A 1 107 ? -16.024 7.469 22.189 1.00 96.00 107 GLY A O 1
ATOM 807 N N . PHE A 1 108 ? -15.692 6.292 24.080 1.00 97.50 108 PHE A N 1
ATOM 808 C CA . PHE A 1 108 ? -16.844 5.406 23.956 1.00 97.50 108 PHE A CA 1
ATOM 809 C C . PHE A 1 108 ? -17.594 5.371 25.287 1.00 97.50 108 PHE A C 1
ATOM 811 O O . PHE A 1 108 ? -17.012 5.029 26.307 1.00 97.50 108 PHE A O 1
ATOM 818 N N . ASP A 1 109 ? -18.877 5.729 25.284 1.00 96.81 109 ASP A N 1
ATOM 819 C CA . ASP A 1 109 ? -19.712 5.657 26.485 1.00 96.81 109 ASP A CA 1
ATOM 820 C C . ASP A 1 109 ? -20.288 4.245 26.633 1.00 96.81 109 ASP A C 1
ATOM 822 O O . ASP A 1 109 ? -21.053 3.785 25.784 1.00 96.81 109 ASP A O 1
ATOM 826 N N . LYS A 1 110 ? -19.954 3.551 27.728 1.00 93.75 110 LYS A N 1
ATOM 827 C CA . LYS A 1 110 ? -20.452 2.192 27.984 1.00 93.75 110 LYS A CA 1
ATOM 828 C C . LYS A 1 110 ? -21.949 2.129 28.296 1.00 93.75 110 LYS A C 1
ATOM 830 O O . LYS A 1 110 ? -22.518 1.037 28.221 1.00 93.75 110 LYS A O 1
ATOM 835 N N . LYS A 1 111 ? -22.612 3.240 28.631 1.00 95.50 111 LYS A N 1
ATOM 836 C CA . LYS A 1 111 ? -24.060 3.276 28.872 1.00 95.50 111 LYS A CA 1
ATOM 837 C C . LYS A 1 111 ? -24.795 2.935 27.578 1.00 95.50 111 LYS A C 1
ATOM 839 O O . LYS A 1 111 ? -24.734 3.695 26.622 1.00 95.50 111 LYS A O 1
ATOM 844 N N . THR A 1 112 ? -25.554 1.837 27.564 1.00 95.25 112 THR A N 1
ATOM 845 C CA . THR A 1 112 ? -26.206 1.276 26.360 1.00 95.25 112 THR A CA 1
ATOM 846 C C . THR A 1 112 ? -26.960 2.302 25.509 1.00 95.25 112 THR A C 1
ATOM 848 O O . THR A 1 112 ? -26.907 2.236 24.287 1.00 95.25 112 THR A O 1
ATOM 851 N N . ALA A 1 113 ? -27.626 3.276 26.137 1.00 96.81 113 ALA A N 1
ATOM 852 C CA . ALA A 1 113 ? -28.369 4.329 25.438 1.00 96.81 113 ALA A CA 1
ATOM 853 C C . ALA A 1 113 ? -27.483 5.326 24.659 1.00 96.81 113 ALA A C 1
ATOM 855 O O . ALA A 1 113 ? -27.977 5.998 23.761 1.00 96.81 113 ALA A O 1
ATOM 856 N N . ASN A 1 114 ? -26.198 5.420 25.003 1.00 95.81 114 ASN A N 1
ATOM 857 C CA . ASN A 1 114 ? -25.236 6.379 24.460 1.00 95.81 114 ASN A CA 1
ATOM 858 C C . ASN A 1 114 ? -24.170 5.713 23.569 1.00 95.81 114 ASN A C 1
ATOM 860 O O . ASN A 1 114 ? -23.335 6.408 22.991 1.00 95.81 114 ASN A O 1
ATOM 864 N N . GLN A 1 115 ? -24.177 4.381 23.459 1.00 97.94 115 GLN A N 1
ATOM 865 C CA . GLN A 1 115 ? -23.211 3.641 22.649 1.00 97.94 115 GLN A CA 1
ATOM 866 C C . GLN A 1 115 ? -23.393 3.952 21.161 1.00 97.94 115 GLN A C 1
ATOM 868 O O . GLN A 1 115 ? -24.485 3.802 20.605 1.00 97.94 115 GLN A O 1
ATOM 873 N N . ALA A 1 116 ? -22.295 4.305 20.498 1.00 98.00 116 ALA A N 1
ATOM 874 C CA . ALA A 1 116 ? -22.262 4.586 19.071 1.00 98.00 116 ALA A CA 1
ATOM 875 C C . ALA A 1 116 ? -21.018 3.976 18.420 1.00 98.00 116 ALA A C 1
ATOM 877 O O . ALA A 1 116 ? -19.982 3.801 19.065 1.00 98.00 116 ALA A O 1
ATOM 878 N N . ASP A 1 117 ? -21.144 3.655 17.133 1.00 98.38 117 ASP A N 1
ATOM 879 C CA . ASP A 1 117 ? -20.014 3.273 16.290 1.00 98.38 117 ASP A CA 1
ATOM 880 C C . ASP A 1 117 ? -19.006 4.431 16.211 1.00 98.38 117 ASP A C 1
ATOM 882 O O . ASP A 1 117 ? -19.382 5.606 16.228 1.00 98.38 117 ASP A O 1
ATOM 886 N N . ILE A 1 118 ? -17.720 4.105 16.067 1.00 98.25 118 ILE A N 1
ATOM 887 C CA . ILE A 1 118 ? -16.660 5.104 15.893 1.00 98.25 118 ILE A CA 1
ATOM 888 C C . ILE A 1 118 ? -16.179 5.068 14.446 1.00 98.25 118 ILE A C 1
ATOM 890 O O . ILE A 1 118 ? -15.646 4.057 13.990 1.00 98.25 118 ILE A O 1
ATOM 894 N N . ALA A 1 119 ? -16.338 6.182 13.732 1.00 97.62 119 ALA A N 1
ATOM 895 C CA . ALA A 1 119 ? -15.864 6.338 12.361 1.00 97.62 119 ALA A CA 1
ATOM 896 C C . ALA A 1 119 ? -14.480 7.002 12.312 1.00 97.62 119 ALA A C 1
ATOM 898 O O . ALA A 1 119 ? -14.251 8.034 12.941 1.00 97.62 119 ALA A O 1
ATOM 899 N N . LEU A 1 120 ? -13.586 6.422 11.515 1.00 97.19 120 LEU A N 1
ATOM 900 C CA . LEU A 1 120 ? -12.240 6.891 11.210 1.00 97.19 120 LEU A CA 1
ATOM 901 C C . LEU A 1 120 ? -12.098 7.068 9.696 1.00 97.19 120 LEU A C 1
ATOM 903 O O . LEU A 1 120 ? -12.642 6.296 8.908 1.00 97.19 120 LEU A O 1
ATOM 907 N N . THR A 1 121 ? -11.319 8.056 9.283 1.00 95.25 121 THR A N 1
ATOM 908 C CA . THR A 1 121 ? -10.883 8.236 7.896 1.00 95.25 121 THR A CA 1
ATOM 909 C C . THR A 1 121 ? -9.475 7.682 7.739 1.00 95.25 121 THR A C 1
ATOM 911 O O . THR A 1 121 ? -8.593 8.017 8.526 1.00 95.25 121 THR A O 1
ATOM 914 N N . MET A 1 122 ? -9.259 6.852 6.723 1.00 91.75 122 MET A N 1
ATOM 915 C CA . MET A 1 122 ? -7.956 6.317 6.342 1.00 91.75 122 MET A CA 1
ATOM 916 C C . MET A 1 122 ? -7.381 7.099 5.159 1.00 91.75 122 MET A C 1
ATOM 918 O O . MET A 1 122 ? -8.005 7.185 4.100 1.00 91.75 122 MET A O 1
ATOM 922 N N . THR A 1 123 ? -6.152 7.586 5.300 1.00 85.00 123 THR A N 1
ATOM 923 C CA . THR A 1 123 ? -5.347 8.092 4.183 1.00 85.00 123 THR A CA 1
ATOM 924 C C . THR A 1 123 ? -4.390 6.986 3.767 1.00 85.00 123 THR A C 1
ATOM 926 O O . THR A 1 123 ? -3.350 6.772 4.388 1.00 85.00 123 THR A O 1
ATOM 929 N N . LEU A 1 124 ? -4.782 6.223 2.745 1.00 75.38 124 LEU A N 1
ATOM 930 C CA . LEU A 1 124 ? -4.126 4.958 2.416 1.00 75.38 124 LEU A CA 1
ATOM 931 C C . LEU A 1 124 ? -2.813 5.105 1.656 1.00 75.38 124 LEU A C 1
ATOM 933 O O . LEU A 1 124 ? -1.973 4.219 1.782 1.00 75.38 124 LEU A O 1
ATOM 937 N N . ASN A 1 125 ? -2.586 6.201 0.927 1.00 70.44 125 ASN A N 1
ATOM 938 C CA . ASN A 1 125 ? -1.293 6.454 0.285 1.00 70.44 125 ASN A CA 1
ATOM 939 C C . ASN A 1 125 ? -0.836 5.287 -0.628 1.00 70.44 125 ASN A C 1
ATOM 941 O O . ASN A 1 125 ? 0.334 4.933 -0.673 1.00 70.44 125 ASN A O 1
ATOM 945 N N . GLY A 1 126 ? -1.771 4.647 -1.340 1.00 66.62 126 GLY A N 1
ATOM 946 C CA . GLY A 1 126 ? -1.480 3.500 -2.213 1.00 66.62 126 GLY A CA 1
ATOM 947 C C . GLY A 1 126 ? -1.259 2.161 -1.493 1.00 66.62 126 GLY A C 1
ATOM 948 O O . GLY A 1 126 ? -1.020 1.159 -2.159 1.00 66.62 126 GLY A O 1
ATOM 949 N N . ASN A 1 127 ? -1.367 2.123 -0.163 1.00 72.38 127 ASN A N 1
ATOM 950 C CA . ASN A 1 127 ? -1.336 0.893 0.629 1.00 72.38 127 ASN A CA 1
ATOM 951 C C . ASN A 1 127 ? -2.750 0.347 0.877 1.00 72.38 127 ASN A C 1
ATOM 953 O O . ASN A 1 127 ? -3.757 1.015 0.642 1.00 72.38 127 ASN A O 1
ATOM 957 N N . THR A 1 128 ? -2.822 -0.858 1.431 1.00 78.38 128 THR A N 1
ATOM 958 C CA . THR A 1 128 ? -4.071 -1.497 1.862 1.00 78.38 128 THR A CA 1
ATOM 959 C C . THR A 1 128 ? -4.049 -1.772 3.360 1.00 78.38 128 THR A C 1
ATOM 961 O O . THR A 1 128 ? -2.997 -2.100 3.910 1.00 78.38 128 THR A O 1
ATOM 964 N N . LEU A 1 129 ? -5.203 -1.688 4.027 1.00 87.19 129 LEU A N 1
ATOM 965 C CA . LEU A 1 129 ? -5.355 -2.191 5.394 1.00 87.19 129 LEU A CA 1
ATOM 966 C C . LEU A 1 129 ? -5.243 -3.724 5.382 1.00 87.19 129 LEU A C 1
ATOM 968 O O . LEU A 1 129 ? -5.953 -4.386 4.631 1.00 87.19 129 LEU A O 1
ATOM 972 N N . ILE A 1 130 ? -4.351 -4.271 6.203 1.00 86.19 130 ILE A N 1
ATOM 973 C CA . ILE A 1 130 ? -4.119 -5.712 6.362 1.00 86.19 130 ILE A CA 1
ATOM 974 C C . ILE A 1 130 ? -4.877 -6.236 7.578 1.00 86.19 130 ILE A C 1
ATOM 976 O O . ILE A 1 130 ? -5.563 -7.252 7.492 1.00 86.19 130 ILE A O 1
ATOM 980 N N . ALA A 1 131 ? -4.738 -5.559 8.717 1.00 89.25 131 ALA A N 1
ATOM 981 C CA . ALA A 1 131 ? -5.332 -6.000 9.970 1.00 89.25 131 ALA A CA 1
ATOM 982 C C . ALA A 1 131 ? -5.556 -4.834 10.934 1.00 89.25 131 ALA A C 1
ATOM 984 O O . ALA A 1 131 ? -4.883 -3.804 10.872 1.00 89.25 131 ALA A O 1
ATOM 985 N N . ILE A 1 132 ? -6.475 -5.045 11.872 1.00 95.75 132 ILE A N 1
ATOM 986 C CA . ILE A 1 132 ? -6.608 -4.236 13.081 1.00 95.75 132 ILE A CA 1
ATOM 987 C C . ILE A 1 132 ? -6.433 -5.184 14.258 1.00 95.75 132 ILE A C 1
ATOM 989 O O . ILE A 1 132 ? -7.052 -6.250 14.284 1.00 95.75 132 ILE A O 1
ATOM 993 N N . LYS A 1 133 ? -5.595 -4.808 15.220 1.00 94.44 133 LYS A N 1
ATOM 994 C CA . LYS A 1 133 ? -5.288 -5.635 16.386 1.00 94.44 133 LYS A CA 1
ATOM 995 C C . LYS A 1 133 ? -5.578 -4.919 17.689 1.00 94.44 133 LYS A C 1
ATOM 997 O O . LYS A 1 133 ? -5.330 -3.723 17.806 1.00 94.44 133 LYS A O 1
ATOM 1002 N N . ASN A 1 134 ? -6.024 -5.673 18.684 1.00 95.44 134 ASN A N 1
ATOM 1003 C CA . ASN A 1 134 ? -6.039 -5.266 20.083 1.00 95.44 134 ASN A CA 1
ATOM 1004 C C . ASN A 1 134 ? -5.068 -6.161 20.856 1.00 95.44 134 ASN A C 1
A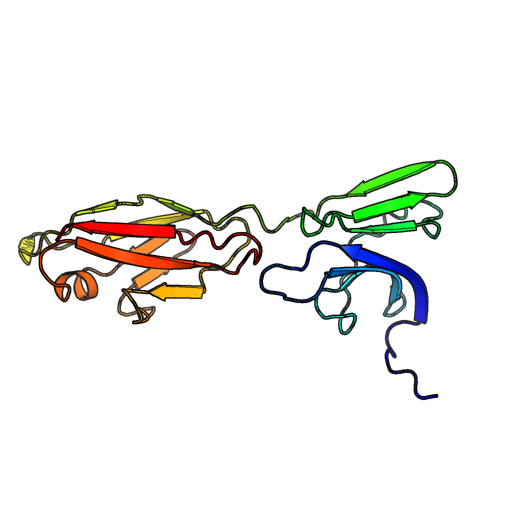TOM 1006 O O . ASN A 1 134 ? -5.335 -7.342 21.089 1.00 95.44 134 ASN A O 1
ATOM 1010 N N . GLY A 1 135 ? -3.888 -5.625 21.168 1.00 92.06 135 GLY A N 1
ATOM 1011 C CA . GLY A 1 135 ? -2.758 -6.450 21.590 1.00 92.06 135 GLY A CA 1
ATOM 1012 C C . GLY A 1 135 ? -2.370 -7.440 20.487 1.00 92.06 135 GLY A C 1
ATOM 1013 O O . GLY A 1 135 ? -2.000 -7.034 19.388 1.00 92.06 135 GLY A O 1
ATOM 1014 N N . THR A 1 136 ? -2.458 -8.736 20.778 1.00 91.19 136 THR A N 1
ATOM 1015 C CA . THR A 1 136 ? -2.169 -9.819 19.823 1.00 91.19 136 THR A CA 1
ATOM 1016 C C . THR A 1 136 ? -3.406 -10.334 19.083 1.00 91.19 136 THR A C 1
ATOM 1018 O O . THR A 1 136 ? -3.258 -11.092 18.127 1.00 91.19 136 THR A O 1
ATOM 1021 N N . ALA A 1 137 ? -4.613 -9.944 19.506 1.00 94.31 137 ALA A N 1
ATOM 1022 C CA . ALA A 1 137 ? -5.861 -10.418 18.919 1.00 94.31 137 ALA A CA 1
ATOM 1023 C C . ALA A 1 137 ? -6.223 -9.615 17.665 1.00 94.31 137 ALA A C 1
ATOM 1025 O O . ALA A 1 137 ? -6.226 -8.384 17.698 1.00 94.31 137 ALA A O 1
ATOM 1026 N N . ASN A 1 138 ? -6.569 -10.310 16.579 1.00 95.25 138 ASN A N 1
ATOM 1027 C CA . ASN A 1 138 ? -7.089 -9.686 15.364 1.00 95.25 138 ASN A CA 1
ATOM 1028 C C . ASN A 1 138 ? -8.581 -9.389 15.520 1.00 95.25 138 ASN A C 1
ATOM 1030 O O . ASN A 1 138 ? -9.338 -10.259 15.947 1.00 95.25 138 ASN A O 1
ATOM 1034 N N . LEU A 1 139 ? -8.997 -8.196 15.104 1.00 98.19 139 LEU A N 1
ATOM 1035 C CA . LEU A 1 139 ? -10.407 -7.872 14.910 1.00 98.19 139 LEU A CA 1
ATOM 1036 C C . LEU A 1 139 ? -10.911 -8.495 13.601 1.00 98.19 139 LEU A C 1
ATOM 1038 O O . LEU A 1 139 ? -10.183 -8.578 12.606 1.00 98.19 139 LEU A O 1
ATOM 1042 N N . VAL A 1 140 ? -12.181 -8.886 13.587 1.00 98.19 140 VAL A N 1
ATOM 1043 C CA . VAL A 1 140 ? -12.862 -9.540 12.466 1.00 98.19 140 VAL A CA 1
ATOM 1044 C C . VAL A 1 140 ? -13.629 -8.511 11.631 1.00 98.19 140 VAL A C 1
ATOM 1046 O O . VAL A 1 140 ? -14.495 -7.799 12.138 1.00 98.19 140 VAL A O 1
ATOM 1049 N N . SER A 1 141 ? -13.341 -8.439 10.328 1.00 97.19 141 SER A N 1
ATOM 1050 C CA . SER A 1 141 ? -14.075 -7.560 9.404 1.00 97.19 141 SER A CA 1
ATOM 1051 C C . SER A 1 141 ? -15.537 -8.000 9.258 1.00 97.19 141 SER A C 1
ATOM 1053 O O . SER A 1 141 ? -15.831 -9.192 9.241 1.00 97.19 141 SER A O 1
ATOM 1055 N N . GLY A 1 142 ? -16.458 -7.045 9.166 1.00 96.56 142 GLY A N 1
ATOM 1056 C CA . GLY A 1 142 ? -17.906 -7.268 9.148 1.00 96.56 142 GLY A CA 1
ATOM 1057 C C . GLY A 1 142 ? -18.532 -7.407 10.539 1.00 96.56 142 GLY A C 1
ATOM 1058 O O . GLY A 1 142 ? -19.691 -7.035 10.705 1.00 96.56 142 GLY A O 1
ATOM 1059 N N . THR A 1 143 ? -17.763 -7.867 11.531 1.00 97.94 143 THR A N 1
ATOM 1060 C CA . THR A 1 143 ? -18.233 -8.073 12.911 1.00 97.94 143 THR A CA 1
ATOM 1061 C C . THR A 1 143 ? -17.721 -6.989 13.854 1.00 97.94 143 THR A C 1
ATOM 1063 O O . THR A 1 143 ? -18.514 -6.259 14.439 1.00 97.94 143 THR A O 1
ATOM 1066 N N . ASP A 1 144 ? -16.401 -6.840 13.971 1.00 98.56 144 ASP A N 1
ATOM 1067 C CA . ASP A 1 144 ? -15.775 -5.883 14.892 1.00 98.56 144 ASP A CA 1
ATOM 1068 C C . ASP A 1 144 ? -15.568 -4.510 14.244 1.00 98.56 144 ASP A C 1
ATOM 1070 O O . ASP A 1 144 ? -15.533 -3.476 14.916 1.00 98.56 144 ASP A O 1
ATOM 1074 N N . TYR A 1 145 ? -15.421 -4.487 12.918 1.00 98.50 145 TYR A N 1
ATOM 1075 C CA . TYR A 1 145 ? -15.288 -3.265 12.135 1.00 98.50 145 TYR A CA 1
ATOM 1076 C C . TYR A 1 145 ? -15.788 -3.448 10.702 1.00 98.50 145 TYR A C 1
ATOM 1078 O O . TYR A 1 145 ? -15.832 -4.558 10.176 1.00 98.50 145 TYR A O 1
ATOM 1086 N N . THR A 1 146 ? -16.106 -2.346 10.029 1.00 98.12 146 THR A N 1
ATOM 1087 C CA . THR A 1 146 ? -16.434 -2.311 8.595 1.00 98.12 146 THR A CA 1
ATOM 1088 C C . THR A 1 146 ? -15.586 -1.273 7.871 1.00 98.12 146 THR A C 1
ATOM 1090 O O . THR A 1 146 ? -15.156 -0.295 8.479 1.00 98.12 146 THR A O 1
ATOM 1093 N N . VAL A 1 147 ? -15.366 -1.454 6.567 1.00 96.62 147 VAL A N 1
ATOM 1094 C CA . VAL A 1 147 ? -14.668 -0.484 5.708 1.00 96.62 147 VAL A CA 1
ATOM 1095 C C . VAL A 1 147 ? -15.532 -0.179 4.488 1.00 96.62 147 VAL A C 1
ATOM 1097 O O . VAL A 1 147 ? -16.001 -1.098 3.822 1.00 96.62 147 VAL A O 1
ATOM 1100 N N . SER A 1 148 ? -15.732 1.104 4.196 1.00 92.62 148 SER A N 1
ATOM 1101 C CA . SER A 1 148 ? -16.397 1.596 2.988 1.00 92.62 148 SER A CA 1
ATOM 1102 C C . SER A 1 148 ? -15.582 2.746 2.402 1.00 92.62 148 SER A C 1
ATOM 1104 O O . SER A 1 148 ? -15.465 3.812 3.008 1.00 92.62 148 SER A O 1
ATOM 1106 N N . GLY A 1 149 ? -14.960 2.520 1.242 1.00 88.19 149 GLY A N 1
ATOM 1107 C CA . GLY A 1 149 ? -13.997 3.463 0.669 1.00 88.19 149 GLY A CA 1
ATOM 1108 C C . GLY A 1 149 ? -12.833 3.733 1.630 1.00 88.19 149 GLY A C 1
ATOM 1109 O O . GLY A 1 149 ? -12.160 2.807 2.077 1.00 88.19 149 GLY A O 1
ATOM 1110 N N . SER A 1 150 ? -12.607 5.005 1.961 1.00 88.56 150 SER A N 1
ATOM 1111 C CA . SER A 1 150 ? -11.612 5.435 2.952 1.00 88.56 150 SER A CA 1
ATOM 1112 C C . SER A 1 150 ? -12.158 5.506 4.382 1.00 88.56 150 SER A C 1
ATOM 1114 O O . SER A 1 150 ? -11.410 5.840 5.298 1.00 88.56 150 SER A O 1
ATOM 1116 N N . THR A 1 151 ? -13.436 5.200 4.611 1.00 94.94 151 THR A N 1
ATOM 1117 C CA . THR A 1 151 ? -14.044 5.242 5.943 1.00 94.94 151 THR A CA 1
ATOM 1118 C C . THR A 1 151 ? -13.998 3.869 6.597 1.00 94.94 151 THR A C 1
ATOM 1120 O O . THR A 1 151 ? -14.506 2.887 6.057 1.00 94.94 151 THR A O 1
ATOM 1123 N N . LEU A 1 152 ? -13.416 3.811 7.789 1.00 98.00 152 LEU A N 1
ATOM 1124 C CA . LEU A 1 152 ? -13.395 2.642 8.653 1.00 98.00 152 LEU A CA 1
ATOM 1125 C C . LEU A 1 152 ? -14.282 2.894 9.866 1.00 98.00 152 LEU A C 1
ATOM 1127 O O . LEU A 1 152 ? -14.184 3.935 10.504 1.00 98.00 152 LEU A O 1
ATOM 1131 N N . THR A 1 153 ? -15.124 1.933 10.213 1.00 98.38 153 THR A N 1
ATOM 1132 C CA . THR A 1 153 ? -16.037 2.034 11.351 1.00 98.38 153 THR A CA 1
ATOM 1133 C C . THR A 1 153 ? -15.742 0.916 12.331 1.00 98.38 153 THR A C 1
ATOM 1135 O O . THR A 1 153 ? -15.890 -0.247 11.973 1.00 98.38 153 THR A O 1
ATOM 1138 N N . ILE A 1 154 ? -15.350 1.256 13.558 1.00 98.50 154 ILE A N 1
ATOM 1139 C CA . ILE A 1 154 ? -15.246 0.298 14.663 1.00 98.50 154 ILE A CA 1
ATOM 1140 C C . ILE A 1 154 ? -16.635 0.160 15.284 1.00 98.50 154 ILE A C 1
ATOM 1142 O O . ILE A 1 154 ? -17.256 1.163 15.649 1.00 98.50 154 ILE A O 1
ATOM 1146 N N . LYS A 1 155 ? -17.119 -1.076 15.382 1.00 98.62 155 LYS A N 1
ATOM 1147 C CA . LYS A 1 155 ? -18.483 -1.374 15.807 1.00 98.62 155 LYS A CA 1
ATOM 1148 C C . LYS A 1 155 ? -18.665 -1.195 17.305 1.00 98.62 155 LYS A C 1
ATOM 1150 O O . LYS A 1 155 ? -17.830 -1.633 18.099 1.00 98.62 155 LYS A O 1
ATOM 1155 N N . LYS A 1 156 ? -19.777 -0.574 17.702 1.00 98.06 156 LYS A N 1
ATOM 1156 C CA . LYS A 1 156 ? -20.137 -0.395 19.114 1.00 98.06 156 LYS A CA 1
ATOM 1157 C C . LYS A 1 156 ? -20.237 -1.727 19.850 1.00 98.06 156 LYS A C 1
ATOM 1159 O O . LYS A 1 156 ? -19.904 -1.785 21.028 1.00 98.06 156 LYS A O 1
ATOM 1164 N N . GLU A 1 157 ? -20.633 -2.791 19.154 1.00 98.19 157 GLU A N 1
ATOM 1165 C CA . GLU A 1 157 ? -20.720 -4.143 19.695 1.00 98.19 157 GLU A CA 1
ATOM 1166 C C . GLU A 1 157 ? -19.344 -4.616 20.180 1.00 98.19 157 GLU A C 1
ATOM 1168 O O . GLU A 1 157 ? -19.223 -5.052 21.321 1.00 98.19 157 GLU A O 1
ATOM 1173 N N . TYR A 1 158 ? -18.294 -4.428 19.374 1.00 98.25 158 TYR A N 1
ATOM 1174 C CA . TYR A 1 158 ? -16.912 -4.721 19.764 1.00 98.25 158 TYR A CA 1
ATOM 1175 C C . TYR A 1 158 ? -16.401 -3.785 20.870 1.00 98.25 158 TYR A C 1
ATOM 1177 O O . TYR A 1 158 ? -15.689 -4.208 21.783 1.00 98.25 158 TYR A O 1
ATOM 1185 N N . LEU A 1 159 ? -16.747 -2.496 20.814 1.00 97.88 159 LEU A N 1
ATOM 1186 C CA . LEU A 1 159 ? -16.308 -1.517 21.814 1.00 97.88 159 LEU A CA 1
ATOM 1187 C C . LEU A 1 159 ? -16.903 -1.809 23.198 1.00 97.88 159 LEU A C 1
ATOM 1189 O O . LEU A 1 159 ? -16.191 -1.723 24.199 1.00 97.88 159 LEU A O 1
ATOM 1193 N N . ALA A 1 160 ? -18.169 -2.229 23.258 1.00 97.38 160 ALA A N 1
ATOM 1194 C CA . ALA A 1 160 ? -18.865 -2.551 24.499 1.00 97.38 160 ALA A CA 1
ATOM 1195 C C . ALA A 1 160 ? -18.229 -3.729 25.261 1.00 97.38 160 ALA A C 1
ATOM 1197 O O . ALA A 1 160 ? -18.268 -3.742 26.500 1.00 97.38 160 ALA A O 1
ATOM 1198 N N . THR A 1 161 ? -17.601 -4.680 24.555 1.00 96.56 161 THR A N 1
ATOM 1199 C CA . THR A 1 161 ? -16.930 -5.836 25.177 1.00 96.56 161 THR A CA 1
ATOM 1200 C C . THR A 1 161 ? -15.584 -5.494 25.813 1.00 96.56 161 THR A C 1
ATOM 1202 O O . THR A 1 161 ? -15.061 -6.297 26.583 1.00 96.56 161 THR A O 1
ATOM 1205 N N . GLN A 1 162 ? -15.000 -4.330 25.518 1.00 96.06 162 GLN A N 1
ATOM 1206 C CA . GLN A 1 162 ? -13.692 -3.955 26.060 1.00 96.06 162 GLN A CA 1
ATOM 1207 C C . GLN A 1 162 ? -13.788 -3.570 27.541 1.00 96.06 162 GLN A C 1
ATOM 1209 O O . GLN A 1 162 ? -14.809 -3.056 28.001 1.00 96.06 162 GLN A O 1
ATOM 1214 N N . ALA A 1 163 ? -12.728 -3.797 28.316 1.00 93.62 163 ALA A N 1
ATOM 1215 C CA . ALA A 1 163 ? -12.690 -3.389 29.722 1.00 93.62 163 ALA A CA 1
ATOM 1216 C C . ALA A 1 163 ? -12.765 -1.856 29.872 1.00 93.62 163 ALA A C 1
ATOM 1218 O O . ALA A 1 163 ? -12.289 -1.124 29.007 1.00 93.62 163 ALA A O 1
ATOM 1219 N N . VAL A 1 164 ? -13.334 -1.368 30.983 1.00 92.12 164 VAL A N 1
ATOM 1220 C CA . VAL A 1 164 ? -13.295 0.068 31.326 1.00 92.12 164 VAL A CA 1
ATOM 1221 C C . VAL A 1 164 ? -11.835 0.517 31.439 1.00 92.12 164 VAL A C 1
ATOM 1223 O O . VAL A 1 164 ? -11.010 -0.193 32.014 1.00 92.12 164 VAL A O 1
ATOM 1226 N N . GLY A 1 165 ? -11.516 1.693 30.899 1.00 92.19 165 GLY A N 1
ATOM 1227 C CA . GLY A 1 165 ? -10.153 2.204 30.812 1.00 92.19 165 GLY A CA 1
ATOM 1228 C C . GLY A 1 165 ? -9.746 2.540 29.381 1.00 92.19 165 GLY A C 1
ATOM 1229 O O . GLY A 1 165 ? -10.532 3.059 28.595 1.00 92.19 165 GLY A O 1
ATOM 1230 N N . SER A 1 166 ? -8.476 2.312 29.051 1.00 90.50 166 SER A N 1
ATOM 1231 C CA . SER A 1 166 ? -7.930 2.652 27.737 1.00 90.50 166 SER A CA 1
ATOM 1232 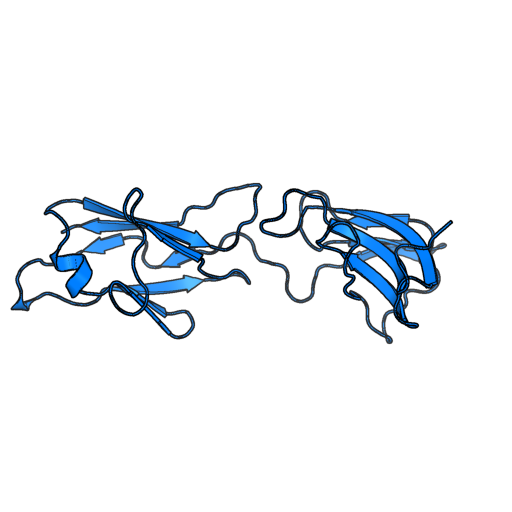C C . SER A 1 166 ? -7.742 1.400 26.891 1.00 90.50 166 SER A C 1
ATOM 1234 O O . SER A 1 166 ? -7.032 0.487 27.304 1.00 90.50 166 SER A O 1
ATOM 1236 N N . THR A 1 167 ? -8.280 1.405 25.675 1.00 93.50 167 THR A N 1
ATOM 1237 C CA . THR A 1 167 ? -8.001 0.391 24.649 1.00 93.50 167 THR A CA 1
ATOM 1238 C C . THR A 1 167 ? -7.162 1.023 23.545 1.00 93.50 167 THR A C 1
ATOM 1240 O O . THR A 1 167 ? -7.497 2.106 23.069 1.00 93.50 167 THR A O 1
ATOM 1243 N N . THR A 1 168 ? -6.082 0.365 23.126 1.00 93.31 168 THR A N 1
ATOM 1244 C CA . THR A 1 168 ? -5.271 0.804 21.982 1.00 93.31 168 THR A CA 1
ATOM 1245 C C . THR A 1 168 ? -5.394 -0.220 20.868 1.00 93.31 168 THR A C 1
ATOM 1247 O O . THR A 1 168 ? -5.064 -1.38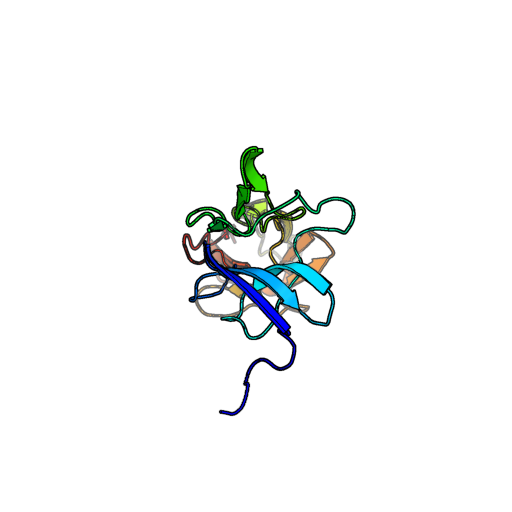7 21.066 1.00 93.31 168 THR A O 1
ATOM 1250 N N . LEU A 1 169 ? -5.856 0.227 19.703 1.00 95.31 169 LEU A N 1
ATOM 1251 C CA . LEU A 1 169 ? -5.912 -0.585 18.495 1.00 95.31 169 LEU A CA 1
ATOM 1252 C C . LEU A 1 169 ? -4.732 -0.253 17.583 1.00 95.31 169 LEU A C 1
ATOM 1254 O O . LEU A 1 169 ? -4.396 0.918 17.387 1.00 95.31 169 LEU A O 1
ATOM 1258 N N . THR A 1 170 ? -4.131 -1.288 17.010 1.00 89.31 170 THR A N 1
ATOM 1259 C CA . THR A 1 170 ? -3.010 -1.198 16.075 1.00 89.31 170 THR A CA 1
ATOM 1260 C C . THR A 1 170 ? -3.506 -1.483 14.666 1.00 89.31 170 THR A C 1
ATOM 1262 O O . THR A 1 170 ? -4.058 -2.553 14.421 1.00 89.31 170 THR A O 1
ATOM 1265 N N . PHE A 1 171 ? -3.291 -0.545 13.745 1.00 90.69 171 PHE A N 1
ATOM 1266 C CA . PHE A 1 171 ? -3.635 -0.696 12.333 1.00 90.69 171 PHE A CA 1
ATOM 1267 C C . PHE A 1 171 ? -2.396 -1.111 11.550 1.00 90.69 171 PHE A C 1
ATOM 1269 O O . PHE A 1 171 ? -1.385 -0.405 11.541 1.00 90.69 171 PHE A O 1
ATOM 1276 N N . GLU A 1 172 ? -2.486 -2.261 10.893 1.00 83.19 172 GLU A N 1
ATOM 1277 C CA . GLU A 1 172 ? -1.442 -2.793 10.030 1.00 83.19 172 GLU A CA 1
ATOM 1278 C C . GLU A 1 17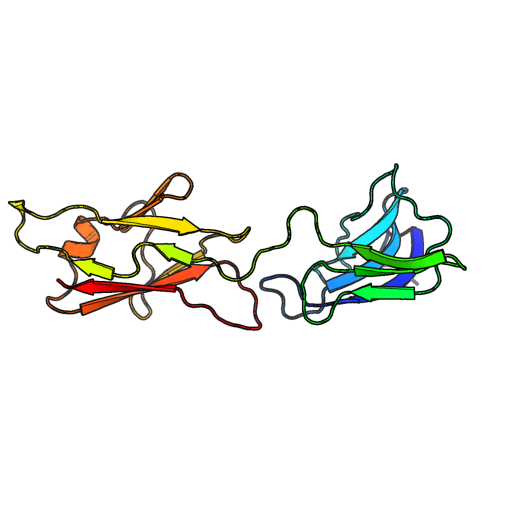2 ? -1.817 -2.501 8.584 1.00 83.19 172 GLU A C 1
ATOM 1280 O O . GLU A 1 172 ? -2.844 -2.966 8.095 1.00 83.19 172 GLU A O 1
ATOM 1285 N N . PHE A 1 173 ? -0.979 -1.734 7.896 1.00 81.31 173 PHE A N 1
ATOM 1286 C CA . PHE A 1 173 ? -1.091 -1.488 6.463 1.00 81.31 173 PHE A CA 1
ATOM 1287 C C . PHE A 1 173 ? 0.000 -2.260 5.719 1.00 81.31 173 PHE A C 1
ATOM 1289 O O . PHE A 1 173 ? 1.011 -2.642 6.314 1.00 81.31 173 PHE A O 1
ATOM 1296 N N . SER A 1 174 ? -0.178 -2.483 4.416 1.00 70.56 174 SER A N 1
ATOM 1297 C CA . SER A 1 174 ? 0.883 -3.035 3.567 1.00 70.56 174 SER A CA 1
ATOM 1298 C C . SER A 1 174 ? 2.169 -2.209 3.714 1.00 70.56 174 SER A C 1
ATOM 1300 O O . SER A 1 174 ? 2.155 -0.994 3.544 1.00 70.56 174 SER A O 1
ATOM 1302 N N . LEU A 1 175 ? 3.257 -2.874 4.119 1.00 55.41 175 LEU A N 1
ATOM 1303 C CA . LEU A 1 175 ? 4.472 -2.261 4.677 1.00 55.41 175 LEU A CA 1
ATOM 1304 C C . LEU A 1 175 ? 5.290 -1.434 3.677 1.00 55.41 175 LEU A C 1
ATOM 1306 O O . LEU A 1 175 ? 5.602 -1.949 2.616 1.00 55.41 175 LEU A O 1
ATOM 1310 N N . ASP A 1 176 ? 5.876 -0.309 4.113 1.00 43.66 176 ASP A N 1
ATOM 1311 C CA . ASP A 1 176 ? 7.295 -0.007 3.822 1.00 43.66 176 ASP A CA 1
ATOM 1312 C C . ASP A 1 176 ? 8.149 -0.690 4.916 1.00 43.66 176 ASP A C 1
ATOM 1314 O O . ASP A 1 176 ? 8.070 -0.280 6.077 1.00 43.66 176 ASP A O 1
ATOM 1318 N N . PRO A 1 177 ? 8.966 -1.723 4.617 1.00 39.78 177 PRO A N 1
ATOM 1319 C CA . PRO A 1 177 ? 9.685 -2.486 5.644 1.00 39.78 177 PRO A CA 1
ATOM 1320 C C . PRO A 1 177 ? 10.842 -1.733 6.319 1.00 39.78 177 PRO A C 1
ATOM 1322 O O . PRO A 1 177 ? 11.524 -2.307 7.164 1.00 39.78 177 PRO A O 1
ATOM 1325 N N . ARG A 1 178 ? 11.114 -0.470 5.959 1.00 36.78 178 ARG A N 1
ATOM 1326 C CA . ARG A 1 178 ? 12.173 0.334 6.598 1.00 36.78 178 ARG A CA 1
ATOM 1327 C C . ARG A 1 178 ? 11.694 1.287 7.685 1.00 36.78 178 ARG A C 1
ATOM 1329 O O . ARG A 1 178 ? 12.531 1.930 8.314 1.00 36.78 178 ARG A O 1
ATOM 1336 N N . ASN A 1 179 ? 10.386 1.374 7.918 1.00 35.75 179 ASN A N 1
ATOM 1337 C CA . ASN A 1 179 ? 9.830 2.091 9.058 1.00 35.75 179 ASN A CA 1
ATOM 1338 C C . ASN A 1 179 ? 8.427 1.538 9.370 1.00 35.75 179 ASN A C 1
ATOM 1340 O O . ASN A 1 179 ? 7.486 1.871 8.645 1.00 35.75 179 ASN A O 1
ATOM 1344 N N . PRO A 1 180 ? 8.256 0.663 10.380 1.00 35.31 180 PRO A N 1
ATOM 1345 C CA . PRO A 1 180 ? 6.935 0.189 10.767 1.00 35.31 180 PRO A CA 1
ATOM 1346 C C . PRO A 1 180 ? 6.153 1.352 11.389 1.00 35.31 180 PRO A C 1
ATOM 1348 O O . PRO A 1 180 ? 6.180 1.576 12.597 1.00 35.31 180 PRO A O 1
ATOM 1351 N N . TRP A 1 181 ? 5.447 2.113 10.558 1.00 41.22 181 TRP A N 1
ATOM 1352 C CA . TRP A 1 181 ? 4.467 3.081 11.028 1.00 41.22 181 TRP A CA 1
ATOM 1353 C C . TRP A 1 181 ? 3.227 2.315 11.484 1.00 41.22 181 TRP A C 1
ATOM 1355 O O . TRP A 1 181 ? 2.315 2.051 10.703 1.00 41.22 181 TRP A O 1
ATOM 1365 N N . LEU A 1 182 ? 3.202 1.923 12.756 1.00 47.41 182 LEU A N 1
ATOM 1366 C CA . LEU A 1 182 ? 1.965 1.507 13.401 1.00 47.41 182 LEU A CA 1
ATOM 1367 C C . LEU A 1 182 ? 1.125 2.761 13.631 1.00 47.41 182 LEU A C 1
ATOM 1369 O O . LEU A 1 182 ? 1.479 3.617 14.442 1.00 47.41 182 LEU A O 1
ATOM 1373 N N . SER A 1 183 ? 0.003 2.866 12.926 1.00 53.53 183 SER A N 1
ATOM 1374 C CA . SER A 1 183 ? -1.018 3.837 13.300 1.00 53.53 183 SER A CA 1
ATOM 1375 C C . SER A 1 183 ? -1.749 3.285 14.520 1.00 53.53 183 SER A C 1
ATOM 1377 O O . SER A 1 183 ? -2.423 2.256 14.439 1.00 53.53 183 SER A O 1
ATOM 1379 N N . GLN A 1 184 ? -1.569 3.939 15.665 1.00 54.53 184 GLN A N 1
ATOM 1380 C CA . GLN A 1 184 ? -2.279 3.602 16.893 1.00 54.53 184 GLN A CA 1
ATOM 1381 C C . GLN A 1 184 ? -3.531 4.461 17.019 1.00 54.53 184 GLN A C 1
ATOM 1383 O O . GLN A 1 184 ? -3.491 5.679 16.835 1.00 54.53 184 GLN A O 1
ATOM 1388 N N . PHE A 1 185 ? -4.632 3.815 17.381 1.00 61.81 185 PHE A N 1
ATOM 1389 C CA . PHE A 1 185 ? -5.872 4.473 17.753 1.00 61.81 185 PHE A CA 1
ATOM 1390 C C . PHE A 1 185 ? -6.165 4.203 19.222 1.00 61.81 185 PHE A C 1
ATOM 1392 O O . PHE A 1 185 ? -6.268 3.044 19.626 1.00 61.81 185 PHE A O 1
ATOM 1399 N N . ARG A 1 186 ? -6.301 5.255 20.031 1.00 71.31 186 ARG A N 1
ATOM 1400 C CA . ARG A 1 186 ? -6.560 5.120 21.469 1.00 71.31 186 ARG A CA 1
ATOM 1401 C C . ARG A 1 186 ? -7.997 5.493 21.809 1.00 71.31 186 ARG A C 1
ATOM 1403 O O . ARG A 1 186 ? -8.423 6.625 21.600 1.00 71.31 186 ARG A O 1
ATOM 1410 N N . ILE A 1 187 ? -8.702 4.562 22.430 1.00 82.81 187 ILE A N 1
ATOM 1411 C CA . ILE A 1 187 ? -10.082 4.727 22.877 1.00 82.81 187 ILE A CA 1
ATOM 1412 C C . ILE A 1 187 ? -10.096 4.838 24.397 1.00 82.81 187 ILE A C 1
ATOM 1414 O O . ILE A 1 187 ? -9.456 4.036 25.083 1.00 82.81 187 ILE A O 1
ATOM 1418 N N . ARG A 1 188 ? -10.825 5.825 24.925 1.00 74.62 188 ARG A N 1
ATOM 1419 C CA . ARG A 1 188 ? -11.198 5.874 26.344 1.00 74.62 188 ARG A CA 1
ATOM 1420 C C . ARG A 1 188 ? -12.627 5.370 26.506 1.00 74.62 188 ARG A C 1
ATOM 1422 O O . ARG A 1 188 ? -13.526 5.904 25.864 1.00 74.62 188 ARG A O 1
ATOM 1429 N N . GLN A 1 189 ? -12.773 4.339 27.324 1.00 78.94 189 GLN A N 1
ATOM 1430 C CA . GLN A 1 189 ? -14.032 3.709 27.719 1.00 78.94 189 GLN A CA 1
ATOM 1431 C C . GLN A 1 189 ? -14.617 4.388 28.958 1.00 78.94 189 GLN A C 1
ATOM 1433 O O . GLN A 1 189 ? -13.812 4.951 29.740 1.00 78.94 189 GLN A O 1
#